Protein AF-A0A916J087-F1 (afdb_monomer_lite)

Radius of gyration: 24.15 Å; chains: 1; bounding box: 68×33×93 Å

Sequence (215 aa):
MRRPATIAMAAMSDTGPASVGRLQPRISALLAQVRETSRHAKRLARASARRGEGDFADCLARLYDHWIVFSQGKQRLIRIASAAEVGALSLRHLQYGERDVGMTDDAALRALYWTTARRWQGARHDVMNADATDRGPAGHARPDLDSMCGACRELHRDARRRGPHVALRTAPPASSAPLRAGGRWFRCTACPTHWVRRHPAHEPFAVWTATAARA

Foldseek 3Di:
DDDDDDDDDDDDDDPDPPVVVVLVVVLVVLVVLLVVVLVVLLVQLVVCVVVVVDHSLVSSLVVLVVQLVPDAALSNLSSQLSCLVQLNHDPVSLVSVVVNLVVDPRPSSVVSSVVSVVVVVVVVVVVVCVVVDDDDDDDQDQADLVQDDPQVVVCVVVQQHADRPPQKDWDDPDPPDPPPQPWTKIAGPVGRKIWTWGDPPPHSTTGIDITGRDD

Secondary structure (DSSP, 8-state):
----------------THHHHHHHHHHHHHHHHHHHHHHHHHHHHHHHHHTTSS-HHHHHHHHHHHHHHT--HHHHHHHHHHHHHTT---HHHHHHHHHHHHT---HHHHHHHHHHHHHHHHHHHHHHHHTTS-------PPP-STTS-HHHHHHHHTTT-SSPPTTEEEEPPPTTS-TTS--EEEEESSSS-EEEEE--TT-SS-EEEEEPPP-

pLDDT: mean 78.64, std 18.78, range [34.59, 98.19]

Organism: NCBI:txid1462994

Structure (mmCIF, N/CA/C/O backbone):
data_AF-A0A916J087-F1
#
_entry.id   AF-A0A916J087-F1
#
loop_
_atom_site.group_PDB
_atom_site.id
_atom_site.type_symbol
_atom_site.label_atom_id
_atom_site.label_alt_id
_atom_site.label_comp_id
_atom_site.label_asym_id
_atom_site.label_entity_id
_atom_site.label_seq_id
_atom_site.pdbx_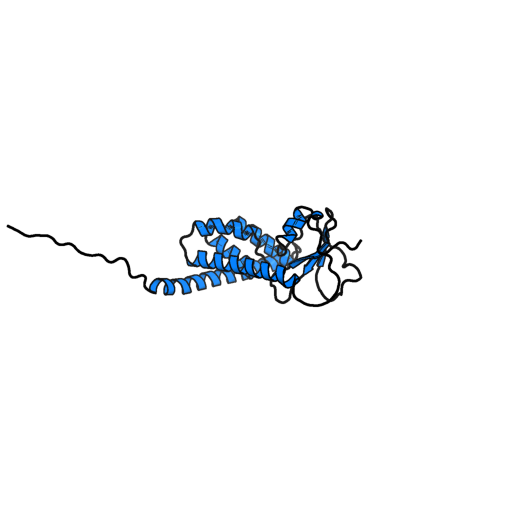PDB_ins_code
_atom_site.Cartn_x
_atom_site.Cartn_y
_atom_site.Cartn_z
_atom_site.occupancy
_atom_site.B_iso_or_equiv
_atom_site.auth_seq_id
_atom_site.auth_comp_id
_atom_site.auth_asym_id
_atom_site.auth_atom_id
_atom_site.pdbx_PDB_model_num
ATOM 1 N N . MET A 1 1 ? -47.212 -19.706 58.528 1.00 39.06 1 MET A N 1
ATOM 2 C CA . MET A 1 1 ? -45.849 -19.129 58.483 1.00 39.06 1 MET A CA 1
ATOM 3 C C . MET A 1 1 ? -45.463 -18.854 57.027 1.00 39.06 1 MET A C 1
ATOM 5 O O . MET A 1 1 ? -45.514 -19.781 56.242 1.00 39.06 1 MET A O 1
ATOM 9 N N . ARG A 1 2 ? -45.172 -17.573 56.714 1.00 37.66 2 ARG A N 1
ATOM 10 C CA . ARG A 1 2 ? -44.278 -16.986 55.670 1.00 37.66 2 ARG A CA 1
ATOM 11 C C . ARG A 1 2 ? -44.235 -17.669 54.278 1.00 37.66 2 ARG A C 1
ATOM 13 O O . ARG A 1 2 ? -43.668 -18.738 54.157 1.00 37.66 2 ARG A O 1
ATOM 20 N N . ARG A 1 3 ? -44.928 -17.139 53.254 1.00 39.41 3 ARG A N 1
ATOM 21 C CA . ARG A 1 3 ? -44.610 -16.039 52.284 1.00 39.41 3 ARG A CA 1
ATOM 22 C C . ARG A 1 3 ? -43.969 -16.544 50.959 1.00 39.41 3 ARG A C 1
ATOM 24 O O . ARG A 1 3 ? -42.994 -17.280 51.040 1.00 39.41 3 ARG A O 1
ATOM 31 N N . PRO A 1 4 ? -44.463 -16.115 49.773 1.00 49.22 4 PRO A N 1
ATOM 32 C CA . PRO A 1 4 ? -43.895 -16.427 48.454 1.00 49.22 4 PRO A CA 1
ATOM 33 C C . PRO A 1 4 ? -42.782 -15.435 48.064 1.00 49.22 4 PRO A C 1
ATOM 35 O O . PRO A 1 4 ? -42.779 -14.298 48.541 1.00 49.22 4 PRO A O 1
ATOM 38 N N . ALA A 1 5 ? -41.868 -15.841 47.178 1.00 46.34 5 ALA A N 1
ATOM 39 C CA . ALA A 1 5 ? -40.839 -14.968 46.612 1.00 46.34 5 ALA A CA 1
ATOM 40 C C . ALA A 1 5 ? -40.991 -14.843 45.088 1.00 46.34 5 ALA A C 1
ATOM 42 O O . ALA A 1 5 ? -40.796 -15.797 44.340 1.00 46.34 5 ALA A O 1
ATOM 43 N N . THR A 1 6 ? -41.324 -13.625 44.669 1.00 46.12 6 THR A N 1
ATOM 44 C CA . THR A 1 6 ? -41.223 -13.070 43.317 1.00 46.12 6 THR A CA 1
ATOM 45 C C . THR A 1 6 ? -39.803 -12.535 43.103 1.00 46.12 6 THR A C 1
ATOM 47 O O . THR A 1 6 ? -39.349 -11.749 43.931 1.00 46.12 6 THR A O 1
ATOM 50 N N . ILE A 1 7 ? -39.129 -12.882 42.000 1.00 44.44 7 ILE A N 1
ATOM 51 C CA . ILE A 1 7 ? -37.938 -12.183 41.457 1.00 44.44 7 ILE A CA 1
ATOM 52 C C . ILE A 1 7 ? -38.047 -12.294 39.922 1.00 44.44 7 ILE A C 1
ATOM 54 O O . ILE A 1 7 ? -37.996 -13.395 39.392 1.00 44.44 7 ILE A O 1
ATOM 58 N N . ALA A 1 8 ? -38.556 -11.280 39.220 1.00 36.00 8 ALA A N 1
ATOM 59 C CA . ALA A 1 8 ? -37.906 -10.055 38.724 1.00 36.00 8 ALA A CA 1
ATOM 60 C C . ALA A 1 8 ? -37.326 -10.202 37.302 1.00 36.00 8 ALA A C 1
ATOM 62 O O . ALA A 1 8 ? -36.524 -11.082 37.006 1.00 36.00 8 ALA A O 1
ATOM 63 N N . MET A 1 9 ? -37.769 -9.282 36.441 1.00 41.75 9 MET A N 1
ATOM 64 C CA . MET A 1 9 ? -37.284 -9.003 35.091 1.00 41.75 9 MET A CA 1
ATOM 65 C C . MET A 1 9 ? -35.826 -8.512 35.082 1.00 41.75 9 MET A C 1
ATOM 67 O O . MET A 1 9 ? -35.430 -7.744 35.954 1.00 41.75 9 MET A O 1
ATOM 71 N N . ALA A 1 10 ? -35.097 -8.818 34.007 1.00 38.59 10 ALA A N 1
ATOM 72 C CA . ALA A 1 10 ? -34.020 -7.983 33.464 1.00 38.59 10 ALA A CA 1
ATOM 73 C C . ALA A 1 10 ? -34.022 -8.170 31.932 1.00 38.59 10 ALA A C 1
ATOM 75 O O . ALA A 1 10 ? -33.700 -9.237 31.425 1.00 38.59 10 ALA A O 1
ATOM 76 N N . ALA A 1 11 ? -34.655 -7.269 31.178 1.00 38.59 11 ALA A N 1
ATOM 77 C CA . ALA A 1 11 ? -33.994 -6.113 30.568 1.00 38.59 11 ALA A CA 1
ATOM 78 C C . ALA A 1 11 ? -32.838 -6.522 29.633 1.00 38.59 11 ALA A C 1
ATOM 80 O O . ALA A 1 11 ? -31.664 -6.368 29.964 1.00 38.59 11 ALA A O 1
ATOM 81 N N . MET A 1 12 ? -33.177 -7.012 28.435 1.00 44.19 12 MET A N 1
ATOM 82 C CA . MET A 1 12 ? -32.231 -7.051 27.319 1.00 44.19 12 MET A CA 1
ATOM 83 C C . MET A 1 12 ? -32.025 -5.628 26.791 1.00 44.19 12 MET A C 1
ATOM 85 O O . MET A 1 12 ? -32.758 -5.132 25.945 1.00 44.19 12 MET A O 1
ATOM 89 N N . SER A 1 13 ? -31.043 -4.983 27.412 1.00 45.16 13 SER A N 1
ATOM 90 C CA . SER A 1 13 ? -30.078 -4.030 26.866 1.00 45.16 13 SER A CA 1
ATOM 91 C C . SER A 1 13 ? -30.509 -3.173 25.672 1.00 45.16 13 SER A C 1
ATOM 93 O O . SER A 1 13 ? -30.244 -3.469 24.507 1.00 45.16 13 SER A O 1
ATOM 95 N N . ASP A 1 14 ? -31.041 -2.018 26.051 1.00 39.44 14 ASP A N 1
ATOM 96 C CA . ASP A 1 14 ? -30.874 -0.711 25.423 1.00 39.44 14 ASP A CA 1
ATOM 97 C C . ASP A 1 14 ? -29.522 -0.566 24.685 1.00 39.44 14 ASP A C 1
ATOM 99 O O . ASP A 1 14 ? -28.451 -0.416 25.284 1.00 39.44 14 ASP A O 1
ATOM 103 N N . THR A 1 15 ? -29.554 -0.654 23.354 1.00 51.41 15 THR A N 1
ATOM 104 C CA . THR A 1 15 ? -28.394 -0.432 22.478 1.00 51.41 15 THR A CA 1
ATOM 105 C C . THR A 1 15 ? -28.291 1.065 22.170 1.00 51.41 15 THR A C 1
ATOM 107 O O . THR A 1 15 ? -28.515 1.519 21.052 1.00 51.41 15 THR A O 1
ATOM 110 N N . GLY A 1 16 ? -28.007 1.855 23.206 1.00 45.34 16 GLY A N 1
ATOM 111 C CA . GLY A 1 16 ? -27.971 3.312 23.123 1.00 45.34 16 GLY A CA 1
ATOM 112 C C . GLY A 1 16 ? -26.750 3.905 22.376 1.00 45.34 16 GLY A C 1
ATOM 113 O O . GLY A 1 16 ? -25.699 3.264 22.250 1.00 45.34 16 GLY A O 1
ATOM 114 N N . PRO A 1 17 ? -26.832 5.184 21.950 1.00 51.12 17 PRO A N 1
ATOM 115 C CA . PRO A 1 17 ? -25.844 5.940 21.147 1.00 51.12 17 PRO A CA 1
ATOM 116 C C . PRO A 1 17 ? -24.469 6.198 21.809 1.00 51.12 17 PRO A C 1
ATOM 118 O O . PRO A 1 17 ? -23.584 6.822 21.215 1.00 51.12 17 PRO A O 1
ATOM 121 N N . ALA A 1 18 ? -24.233 5.687 23.021 1.00 49.69 18 ALA A N 1
ATOM 122 C CA . ALA A 1 18 ? -22.981 5.846 23.770 1.00 49.69 18 ALA A CA 1
ATOM 123 C C . ALA A 1 18 ? -21.779 5.086 23.161 1.00 49.69 18 ALA A C 1
ATOM 125 O O . ALA A 1 18 ? -20.619 5.370 23.484 1.00 49.69 18 ALA A O 1
ATOM 126 N N . SER A 1 19 ? -22.026 4.106 22.286 1.00 56.88 19 SER A N 1
ATOM 127 C CA . SER A 1 19 ? -20.982 3.360 21.565 1.00 56.88 19 SER A CA 1
ATOM 128 C C . SER A 1 19 ? -20.381 4.173 20.410 1.00 56.88 19 SER A C 1
ATOM 130 O O . SER A 1 19 ? -19.162 4.177 20.225 1.00 56.88 19 SER A O 1
ATOM 132 N N . VAL A 1 20 ? -21.210 4.939 19.695 1.00 56.66 20 VAL A N 1
ATOM 133 C CA . VAL A 1 20 ? -20.798 5.783 18.561 1.00 56.66 20 VAL A CA 1
ATOM 134 C C . VAL A 1 20 ? -19.946 6.965 19.039 1.00 56.66 20 VAL A C 1
ATOM 136 O O . VAL A 1 20 ? -18.906 7.257 18.447 1.00 56.66 20 VAL A O 1
ATOM 139 N N . GLY A 1 21 ? -20.304 7.574 20.178 1.00 60.91 21 GLY A N 1
ATOM 140 C CA . GLY A 1 21 ? -19.566 8.706 20.756 1.00 60.91 21 GLY A CA 1
ATOM 141 C C . GLY A 1 21 ? -18.113 8.395 21.154 1.00 60.91 21 GLY A C 1
ATOM 142 O O . GLY A 1 21 ? -17.254 9.270 21.085 1.00 60.91 21 GLY A O 1
ATOM 143 N N . ARG A 1 22 ? -17.796 7.139 21.508 1.00 67.56 22 ARG A N 1
ATOM 144 C CA . ARG A 1 22 ? -16.429 6.708 21.885 1.00 67.56 22 ARG A CA 1
ATOM 145 C C . ARG A 1 22 ? -15.586 6.209 20.710 1.00 67.56 22 ARG A C 1
ATOM 147 O O . ARG A 1 22 ? -14.364 6.103 20.833 1.00 67.56 22 ARG A O 1
ATOM 154 N N . LEU A 1 23 ? -16.215 5.914 19.575 1.00 78.94 23 LEU A N 1
ATOM 155 C CA . LEU A 1 23 ? -15.535 5.428 18.376 1.00 78.94 23 LEU A CA 1
ATOM 156 C C . LEU A 1 23 ? -14.833 6.569 17.626 1.00 78.94 23 LEU A C 1
ATOM 158 O O . LEU A 1 23 ? -13.694 6.409 17.187 1.00 78.94 23 LEU A O 1
ATOM 162 N N . GLN A 1 24 ? -15.476 7.737 17.541 1.00 80.50 24 GLN A N 1
ATOM 163 C CA . GLN A 1 24 ? -14.967 8.891 16.793 1.00 80.50 24 GLN A CA 1
ATOM 164 C C . GLN A 1 24 ? -13.589 9.377 17.292 1.00 80.50 24 GLN A C 1
ATOM 166 O O . GLN A 1 24 ? -12.676 9.498 16.470 1.00 80.50 24 GLN A O 1
ATOM 171 N N . PRO A 1 25 ? -13.354 9.591 18.607 1.00 86.31 25 PRO A N 1
ATOM 172 C CA . PRO A 1 25 ? -12.045 10.040 19.091 1.00 86.31 25 PRO A CA 1
ATOM 173 C C . PRO A 1 25 ? -10.951 8.991 18.865 1.00 86.31 25 PRO A C 1
ATOM 175 O O . PRO A 1 25 ? -9.810 9.331 18.551 1.00 86.31 25 PRO A O 1
ATOM 178 N N . ARG A 1 26 ? -11.307 7.704 18.968 1.00 88.50 26 ARG A N 1
ATOM 179 C CA . ARG A 1 26 ? -10.387 6.588 18.718 1.00 88.50 26 ARG A CA 1
ATOM 180 C C . ARG A 1 26 ? -9.960 6.520 17.258 1.00 88.50 26 ARG A C 1
ATOM 182 O O . ARG A 1 26 ? -8.766 6.407 16.989 1.00 88.50 26 ARG A O 1
ATOM 189 N N . ILE A 1 27 ? -10.902 6.642 16.323 1.00 88.56 27 ILE A N 1
ATOM 190 C CA . ILE A 1 27 ? -10.591 6.706 14.890 1.00 88.56 27 ILE A CA 1
ATOM 191 C C . ILE A 1 27 ? -9.693 7.914 14.600 1.00 88.56 27 ILE A C 1
ATOM 193 O O . ILE A 1 27 ? -8.673 7.755 13.933 1.00 88.56 27 ILE A O 1
ATOM 197 N N . SER A 1 28 ? -9.998 9.093 15.148 1.00 83.00 28 SER A N 1
ATOM 198 C CA . SER A 1 28 ? -9.157 10.288 14.980 1.00 83.00 28 SER A CA 1
ATOM 199 C C . SER A 1 28 ? -7.726 10.080 15.486 1.00 83.00 28 SER A C 1
ATOM 201 O O . SER A 1 28 ? -6.772 10.430 14.790 1.00 83.00 28 SER A O 1
ATOM 203 N N . ALA A 1 29 ? -7.557 9.452 16.654 1.00 93.12 29 ALA A N 1
ATOM 204 C CA . ALA A 1 29 ? -6.240 9.123 17.197 1.00 93.12 29 ALA A CA 1
ATOM 205 C C . ALA A 1 29 ? -5.475 8.128 16.305 1.00 93.12 29 ALA A C 1
ATOM 207 O O . ALA A 1 29 ? -4.279 8.299 16.065 1.00 93.12 29 ALA A O 1
ATOM 208 N N . LEU A 1 30 ? -6.158 7.115 15.764 1.00 94.12 30 LEU A N 1
ATOM 209 C CA . LEU A 1 30 ? -5.558 6.180 14.810 1.00 94.12 30 LEU A CA 1
ATOM 210 C C . LEU A 1 30 ? -5.145 6.880 13.511 1.00 94.12 30 LEU A C 1
ATOM 212 O O . LEU A 1 30 ? -4.040 6.655 13.025 1.00 94.12 30 LEU A O 1
ATOM 216 N N . LEU A 1 31 ? -5.980 7.771 12.973 1.00 88.12 31 LEU A N 1
ATOM 217 C CA . LEU A 1 31 ? -5.646 8.552 11.779 1.00 88.12 31 LEU A CA 1
ATOM 218 C C . LEU A 1 31 ? -4.443 9.476 12.013 1.00 88.12 31 LEU A C 1
ATOM 220 O O . LEU A 1 31 ? -3.625 9.651 11.111 1.00 88.12 31 LEU A O 1
ATOM 224 N N . ALA A 1 32 ? -4.291 10.034 13.217 1.00 90.88 32 ALA A N 1
ATOM 225 C CA . ALA A 1 32 ? -3.096 10.792 13.584 1.00 90.88 32 ALA A CA 1
ATOM 226 C C . ALA A 1 32 ? -1.834 9.909 13.555 1.00 90.88 32 ALA A C 1
ATOM 228 O O . ALA A 1 32 ? -0.835 10.302 12.951 1.00 90.88 32 ALA A O 1
ATOM 229 N N . GLN A 1 33 ? -1.906 8.690 14.106 1.00 96.44 33 GLN A N 1
ATOM 230 C CA . GLN A 1 33 ? -0.801 7.717 14.061 1.00 96.44 33 GLN A CA 1
ATOM 231 C C . GLN A 1 33 ? -0.460 7.298 12.628 1.00 96.44 33 GLN A C 1
ATOM 233 O O . GLN A 1 33 ? 0.717 7.197 12.277 1.00 96.44 33 GLN A O 1
ATOM 238 N N . VAL A 1 34 ? -1.474 7.102 11.783 1.00 96.81 34 VAL A N 1
ATOM 239 C CA . VAL A 1 34 ? -1.300 6.804 10.355 1.00 96.81 34 VAL A CA 1
ATOM 240 C C . VAL A 1 34 ? -0.542 7.938 9.661 1.00 96.81 34 VAL A C 1
ATOM 242 O O . VAL A 1 34 ? 0.515 7.688 9.084 1.00 96.81 34 VAL A O 1
ATOM 245 N N . ARG A 1 35 ? -0.983 9.193 9.823 1.00 91.62 35 ARG A N 1
ATOM 246 C CA . ARG A 1 35 ? -0.320 10.373 9.233 1.00 91.62 35 ARG A CA 1
ATOM 247 C C . ARG A 1 35 ? 1.108 10.560 9.734 1.00 91.62 35 ARG A C 1
ATOM 249 O O . ARG A 1 35 ? 2.002 10.939 8.976 1.00 91.62 35 ARG A O 1
ATOM 256 N N . GLU A 1 36 ? 1.345 10.336 11.021 1.00 95.94 36 GLU A N 1
ATOM 257 C CA . GLU A 1 36 ? 2.684 10.415 11.598 1.00 95.94 36 GLU A CA 1
ATOM 258 C C . GLU A 1 36 ? 3.613 9.344 11.028 1.00 95.94 36 GLU A C 1
ATOM 260 O O . GLU A 1 36 ? 4.707 9.676 10.558 1.00 95.94 36 GLU A O 1
ATOM 265 N N . THR A 1 37 ? 3.135 8.101 10.957 1.00 97.69 37 THR A N 1
ATOM 266 C CA . THR A 1 37 ? 3.849 6.981 10.330 1.00 97.69 37 THR A CA 1
ATOM 267 C C . THR A 1 37 ? 4.161 7.289 8.866 1.00 97.69 37 THR A C 1
ATOM 269 O O . THR A 1 37 ? 5.301 7.131 8.429 1.00 97.69 37 THR A O 1
ATOM 272 N N . SER A 1 38 ? 3.198 7.845 8.128 1.00 95.06 38 SER A N 1
ATOM 273 C CA . SER A 1 38 ? 3.356 8.257 6.730 1.00 95.06 38 SER A CA 1
ATOM 274 C C . SER A 1 38 ? 4.420 9.339 6.563 1.00 95.06 38 SER A C 1
ATOM 276 O O . SER A 1 38 ? 5.276 9.252 5.679 1.00 95.06 38 SER A O 1
ATOM 278 N N . ARG A 1 39 ? 4.423 10.361 7.429 1.00 95.62 39 ARG A N 1
ATOM 279 C CA . ARG A 1 39 ? 5.461 11.407 7.423 1.00 95.62 39 ARG A CA 1
ATOM 280 C C . ARG A 1 39 ? 6.835 10.831 7.749 1.00 95.62 39 ARG A C 1
ATOM 282 O O . ARG A 1 39 ? 7.811 11.205 7.096 1.00 95.62 39 ARG A O 1
ATOM 289 N N . HIS A 1 40 ? 6.919 9.927 8.722 1.00 98.19 40 HIS A N 1
ATOM 290 C CA . HIS A 1 40 ? 8.169 9.270 9.090 1.00 98.19 40 HIS A CA 1
ATOM 291 C C . HIS A 1 40 ? 8.725 8.426 7.937 1.00 98.19 40 HIS A C 1
ATOM 293 O O . HIS A 1 40 ? 9.880 8.616 7.549 1.00 98.19 40 HIS A O 1
ATOM 299 N N . ALA A 1 41 ? 7.885 7.602 7.308 1.00 97.06 41 ALA A N 1
ATOM 300 C CA . ALA A 1 41 ? 8.257 6.797 6.150 1.00 97.06 41 ALA A CA 1
ATOM 301 C C . ALA A 1 41 ? 8.754 7.661 4.984 1.00 97.06 41 ALA A C 1
ATOM 303 O O . ALA A 1 41 ? 9.819 7.402 4.423 1.00 97.06 41 ALA A O 1
ATOM 304 N N . LYS A 1 42 ? 8.043 8.754 4.667 1.00 95.00 42 LYS A N 1
ATOM 305 C CA . LYS A 1 42 ? 8.465 9.709 3.628 1.00 95.00 42 LYS A CA 1
ATOM 306 C C . LYS A 1 42 ? 9.831 10.334 3.939 1.00 95.00 42 LYS A C 1
ATOM 308 O O . LYS A 1 42 ? 10.636 10.495 3.025 1.00 95.00 42 LYS A O 1
ATOM 313 N N . ARG A 1 43 ? 10.127 10.677 5.200 1.00 97.25 43 ARG A N 1
ATOM 314 C CA . ARG A 1 43 ? 11.454 11.201 5.589 1.00 97.25 43 ARG A CA 1
ATOM 315 C C . ARG A 1 43 ? 12.557 10.163 5.378 1.00 97.25 43 ARG A C 1
ATOM 317 O O . ARG A 1 43 ? 13.560 10.484 4.744 1.00 97.25 43 ARG A O 1
ATOM 324 N N . LEU A 1 44 ? 12.351 8.930 5.844 1.00 97.50 44 LEU A N 1
ATOM 325 C CA . LEU A 1 44 ? 13.325 7.842 5.687 1.00 97.50 44 LEU A CA 1
ATOM 326 C C . LEU A 1 44 ? 13.563 7.486 4.215 1.00 97.50 44 LEU A C 1
ATOM 328 O O . LEU A 1 44 ? 14.709 7.345 3.787 1.00 97.50 44 LEU A O 1
ATOM 332 N N . ALA A 1 45 ? 12.497 7.411 3.418 1.00 94.00 45 ALA A N 1
ATOM 333 C CA . ALA A 1 45 ? 12.600 7.131 1.992 1.00 94.00 45 ALA A CA 1
ATOM 334 C C . ALA A 1 45 ? 13.335 8.248 1.235 1.00 94.00 45 ALA A C 1
ATOM 336 O O . ALA A 1 45 ? 14.170 7.955 0.385 1.00 94.00 45 ALA A O 1
ATOM 337 N N . ARG A 1 46 ? 13.106 9.527 1.581 1.00 93.38 46 ARG A N 1
ATOM 338 C CA . ARG A 1 46 ? 13.870 10.656 1.011 1.00 93.38 46 ARG A CA 1
ATOM 339 C C . ARG A 1 46 ? 15.351 10.576 1.355 1.00 93.38 46 ARG A C 1
ATOM 341 O O . ARG A 1 46 ? 16.179 10.800 0.480 1.00 93.38 46 ARG A O 1
ATOM 348 N N . ALA A 1 47 ? 15.683 10.270 2.608 1.00 95.00 47 ALA A N 1
ATOM 349 C CA . ALA A 1 47 ? 17.073 10.125 3.030 1.00 95.00 47 ALA A CA 1
ATOM 350 C C . ALA A 1 47 ? 17.772 8.987 2.269 1.00 95.00 47 ALA A C 1
ATOM 352 O O . ALA A 1 47 ? 18.880 9.168 1.779 1.00 95.00 47 ALA A O 1
ATOM 353 N N . SER A 1 48 ? 17.089 7.854 2.105 1.00 92.69 48 SER A N 1
ATOM 354 C CA . SER A 1 48 ? 17.606 6.683 1.385 1.00 92.69 48 SER A CA 1
ATOM 355 C C . SER A 1 48 ? 17.787 6.956 -0.111 1.00 92.69 48 SER A C 1
ATOM 357 O O . SER A 1 48 ? 18.830 6.644 -0.678 1.00 92.69 48 SER A O 1
ATOM 359 N N . ALA A 1 49 ? 16.825 7.637 -0.740 1.00 88.38 49 ALA A N 1
ATOM 360 C CA . ALA A 1 49 ? 16.928 8.020 -2.145 1.00 88.38 49 ALA A CA 1
ATOM 361 C C . ALA A 1 49 ? 18.080 9.004 -2.404 1.00 88.38 49 ALA A C 1
ATOM 363 O O . ALA A 1 49 ? 18.785 8.882 -3.400 1.00 88.38 49 ALA A O 1
ATOM 364 N N . ARG A 1 50 ? 18.335 9.942 -1.478 1.00 91.50 50 ARG A N 1
ATOM 365 C CA . ARG A 1 50 ? 19.494 10.853 -1.557 1.00 91.50 50 ARG A CA 1
ATOM 366 C C . ARG A 1 50 ? 20.838 10.129 -1.469 1.00 91.50 50 ARG A C 1
ATOM 368 O O . ARG A 1 50 ? 21.815 10.637 -2.002 1.00 91.50 50 ARG A O 1
ATOM 375 N N . ARG A 1 51 ? 20.886 8.959 -0.826 1.00 93.19 51 ARG A N 1
ATOM 376 C CA . ARG A 1 51 ? 22.075 8.092 -0.781 1.00 93.19 51 ARG A CA 1
ATOM 377 C C . ARG A 1 51 ? 22.216 7.188 -2.011 1.00 93.19 51 ARG A C 1
ATOM 379 O O . ARG A 1 51 ? 23.146 6.395 -2.065 1.00 93.19 51 ARG A O 1
ATOM 386 N N . GLY A 1 52 ? 21.309 7.283 -2.986 1.00 88.44 52 GLY A N 1
ATOM 387 C CA . GLY A 1 52 ? 21.368 6.489 -4.215 1.00 88.44 52 GLY A CA 1
ATOM 388 C C . GLY A 1 52 ? 20.869 5.049 -4.072 1.00 88.44 52 GLY A C 1
ATOM 389 O O . GLY A 1 52 ? 21.072 4.244 -4.972 1.00 88.44 52 GLY A O 1
ATOM 390 N N . GLU A 1 53 ? 20.174 4.704 -2.983 1.00 83.44 53 GLU A N 1
ATOM 391 C CA . GLU A 1 53 ? 19.668 3.337 -2.754 1.00 83.44 53 GLU A CA 1
ATOM 392 C C . GLU A 1 53 ? 18.487 2.956 -3.677 1.00 83.44 53 GLU A C 1
ATOM 394 O O . GLU A 1 53 ? 17.995 1.823 -3.656 1.00 83.44 53 GLU A O 1
ATOM 399 N N . GLY A 1 54 ? 17.972 3.905 -4.454 1.00 84.62 54 GLY A N 1
ATOM 400 C CA . GLY A 1 54 ? 16.816 3.764 -5.335 1.00 84.62 54 GLY A CA 1
ATOM 401 C C . GLY A 1 54 ? 16.101 5.100 -5.505 1.00 84.62 54 GLY A C 1
ATOM 402 O O . GLY A 1 54 ? 16.476 6.098 -4.886 1.00 84.62 54 GLY A O 1
ATOM 403 N N . ASP A 1 55 ? 15.054 5.138 -6.330 1.00 89.75 55 ASP A N 1
ATOM 404 C CA . ASP A 1 55 ? 14.209 6.329 -6.377 1.00 89.75 55 ASP A CA 1
ATOM 405 C C . ASP A 1 55 ? 13.377 6.473 -5.078 1.00 89.75 55 ASP A C 1
ATOM 407 O O . ASP A 1 55 ? 13.215 5.530 -4.296 1.00 89.75 55 ASP A O 1
ATOM 411 N N . PHE A 1 56 ? 12.883 7.690 -4.799 1.00 84.69 56 PHE A N 1
ATOM 412 C CA . PHE A 1 56 ? 12.093 7.985 -3.588 1.00 84.69 56 PHE A CA 1
ATOM 413 C C . PHE A 1 56 ? 10.905 7.048 -3.440 1.00 84.69 56 PHE A C 1
ATOM 415 O O . PHE A 1 56 ? 10.530 6.672 -2.325 1.00 84.69 56 PHE A O 1
ATOM 422 N N . ALA A 1 57 ? 10.332 6.697 -4.589 1.00 83.00 57 ALA A N 1
ATOM 423 C CA . ALA A 1 57 ? 9.459 5.577 -4.671 1.00 83.00 57 ALA A CA 1
ATOM 424 C C . ALA A 1 57 ? 10.245 4.361 -4.122 1.00 83.00 57 ALA A C 1
ATOM 426 O O . ALA A 1 57 ? 10.068 4.071 -2.947 1.00 83.00 57 ALA A O 1
ATOM 427 N N . ASP A 1 58 ? 11.020 3.594 -4.873 1.00 82.62 58 ASP A N 1
ATOM 428 C CA . ASP A 1 58 ? 11.623 2.297 -4.496 1.00 82.62 58 ASP A CA 1
ATOM 429 C C . ASP A 1 58 ? 11.950 2.133 -3.007 1.00 82.62 58 ASP A C 1
ATOM 431 O O . ASP A 1 58 ? 11.404 1.223 -2.370 1.00 82.62 58 ASP A O 1
ATOM 435 N N . CYS A 1 59 ? 12.629 3.111 -2.409 1.00 89.25 59 CYS A N 1
ATOM 436 C CA . CYS A 1 59 ? 12.849 3.207 -0.964 1.00 89.25 59 CYS A CA 1
ATOM 437 C C . CYS A 1 59 ? 11.580 3.063 -0.089 1.00 89.25 59 CYS A C 1
ATOM 439 O O . CYS A 1 59 ? 11.561 2.250 0.831 1.00 89.25 59 CYS A O 1
ATOM 441 N N . LEU A 1 60 ? 10.511 3.815 -0.358 1.00 91.56 60 LEU A N 1
ATOM 442 C CA . LEU A 1 60 ? 9.255 3.793 0.398 1.00 91.56 60 LEU A CA 1
ATOM 443 C C . LEU A 1 60 ? 8.535 2.431 0.330 1.00 91.56 60 LEU A C 1
ATOM 445 O O . LEU A 1 60 ? 8.035 1.984 1.352 1.00 91.56 60 LEU A O 1
ATOM 449 N N . ALA A 1 61 ? 8.508 1.733 -0.816 1.00 89.56 61 ALA A N 1
ATOM 450 C CA . ALA A 1 61 ? 7.828 0.427 -0.880 1.00 89.56 61 ALA A CA 1
ATOM 451 C C . ALA A 1 61 ? 8.619 -0.633 -0.124 1.00 89.56 61 ALA A C 1
ATOM 453 O O . ALA A 1 61 ? 8.036 -1.324 0.699 1.00 89.56 61 ALA A O 1
ATOM 454 N N . ARG A 1 62 ? 9.947 -0.686 -0.312 1.00 93.00 62 ARG A N 1
ATOM 455 C CA . ARG A 1 62 ? 10.807 -1.600 0.456 1.00 93.00 62 ARG A CA 1
ATOM 456 C C . ARG A 1 62 ? 10.687 -1.359 1.959 1.00 93.00 62 ARG A C 1
ATOM 458 O O . ARG A 1 62 ? 10.653 -2.312 2.732 1.00 93.00 62 ARG A O 1
ATOM 465 N N . LEU A 1 63 ? 10.582 -0.092 2.368 1.00 96.69 63 LEU A N 1
ATOM 466 C CA . LEU A 1 63 ? 10.364 0.272 3.764 1.00 96.69 63 LEU A CA 1
ATOM 467 C C . LEU A 1 63 ? 9.041 -0.295 4.298 1.00 96.69 63 LEU A C 1
ATOM 469 O O . LEU A 1 63 ? 9.045 -0.909 5.360 1.00 96.69 63 LEU A O 1
ATOM 473 N N . TYR A 1 64 ? 7.930 -0.137 3.568 1.00 97.31 64 TYR A N 1
ATOM 474 C CA . TYR A 1 64 ? 6.641 -0.699 3.988 1.00 97.31 64 TYR A CA 1
ATOM 475 C C . TYR A 1 64 ? 6.586 -2.220 3.890 1.00 97.31 64 TYR A C 1
ATOM 477 O O . TYR A 1 64 ? 6.015 -2.833 4.784 1.00 97.31 64 TYR A O 1
ATOM 485 N N . ASP A 1 65 ? 7.201 -2.839 2.882 1.00 95.75 65 ASP A N 1
ATOM 486 C CA . ASP A 1 65 ? 7.330 -4.296 2.793 1.00 95.75 65 ASP A CA 1
ATOM 487 C C . ASP A 1 65 ? 8.003 -4.838 4.053 1.00 95.75 65 ASP A C 1
ATOM 489 O O . ASP A 1 65 ? 7.456 -5.708 4.730 1.00 95.75 65 ASP A O 1
ATOM 493 N N . HIS A 1 66 ? 9.144 -4.253 4.423 1.00 96.69 66 HIS A N 1
ATOM 494 C CA . HIS A 1 66 ? 9.857 -4.611 5.640 1.00 96.69 66 HIS A CA 1
ATOM 495 C C . HIS A 1 66 ? 9.000 -4.344 6.888 1.00 96.69 66 HIS A C 1
ATOM 497 O O . HIS A 1 66 ? 8.737 -5.248 7.678 1.00 96.69 66 HIS A O 1
ATOM 503 N N . TRP A 1 67 ? 8.485 -3.126 7.061 1.00 97.69 67 TRP A N 1
ATOM 504 C CA . TRP A 1 67 ? 7.679 -2.782 8.232 1.00 97.69 67 TRP A CA 1
ATOM 505 C C . TRP A 1 67 ? 6.441 -3.668 8.382 1.00 97.69 67 TRP A C 1
ATOM 507 O O . TRP A 1 67 ? 6.130 -4.088 9.494 1.00 97.69 67 TRP A O 1
ATOM 517 N N . ILE A 1 68 ? 5.719 -3.969 7.310 1.00 96.88 68 ILE A N 1
ATOM 518 C CA . ILE A 1 68 ? 4.486 -4.760 7.383 1.00 96.88 68 ILE A CA 1
ATOM 519 C C . ILE A 1 68 ? 4.807 -6.222 7.706 1.00 96.88 68 ILE A C 1
ATOM 521 O O . ILE A 1 68 ? 4.162 -6.786 8.590 1.00 96.88 68 ILE A O 1
ATOM 525 N N . VAL A 1 69 ? 5.845 -6.800 7.091 1.00 96.25 69 VAL A N 1
ATOM 526 C CA . VAL A 1 69 ? 6.292 -8.173 7.389 1.00 96.25 69 VAL A CA 1
ATOM 527 C C . VAL A 1 69 ? 6.722 -8.322 8.854 1.00 96.25 69 VAL A C 1
ATOM 529 O O . VAL A 1 69 ? 6.344 -9.296 9.499 1.00 96.25 69 VAL A O 1
ATOM 532 N N . PHE A 1 70 ? 7.439 -7.337 9.406 1.00 96.88 70 PHE A N 1
ATOM 533 C CA . PHE A 1 70 ? 7.961 -7.366 10.782 1.00 96.88 70 PHE A CA 1
ATOM 534 C C . PHE A 1 70 ? 7.065 -6.657 11.821 1.00 96.88 70 PHE A C 1
ATOM 536 O O . PHE A 1 70 ? 7.516 -6.330 12.916 1.00 96.88 70 PHE A O 1
ATOM 543 N N . SER A 1 71 ? 5.798 -6.373 11.507 1.00 96.31 71 SER A N 1
ATOM 544 C CA . SER A 1 71 ? 4.801 -5.924 12.503 1.00 96.31 71 SER A CA 1
ATOM 545 C C . SER A 1 71 ? 3.731 -6.972 12.718 1.00 96.31 71 SER A C 1
ATOM 547 O O . SER A 1 71 ? 3.555 -7.850 11.884 1.00 96.31 71 SER A O 1
ATOM 549 N N . GLN A 1 72 ? 2.974 -6.835 13.803 1.00 96.62 72 GLN A N 1
ATOM 550 C CA . GLN A 1 72 ? 1.790 -7.638 14.093 1.00 96.62 72 GLN A CA 1
ATOM 551 C C . GLN A 1 72 ? 0.714 -6.792 14.782 1.00 96.62 72 GLN A C 1
ATOM 553 O O . GLN A 1 72 ? 1.005 -5.717 15.331 1.00 96.62 72 GLN A O 1
ATOM 558 N N . GLY A 1 73 ? -0.528 -7.274 14.739 1.00 96.12 73 GLY A N 1
ATOM 559 C CA . GLY A 1 73 ? -1.684 -6.655 15.382 1.00 96.12 73 GLY A CA 1
ATOM 560 C C . GLY A 1 73 ? -1.882 -5.194 14.969 1.00 96.12 73 GLY A C 1
ATOM 561 O O . GLY A 1 73 ? -1.755 -4.821 13.801 1.00 96.12 73 GLY A O 1
ATOM 562 N N . LYS A 1 74 ? -2.141 -4.327 15.957 1.00 97.06 74 LYS A N 1
ATOM 563 C CA . LYS A 1 74 ? -2.389 -2.888 15.753 1.00 97.06 74 LYS A CA 1
ATOM 564 C C . LYS A 1 74 ? -1.331 -2.203 14.880 1.00 97.06 74 LYS A C 1
ATOM 566 O O . LYS A 1 74 ? -1.680 -1.411 14.008 1.00 97.06 74 LYS A O 1
ATOM 571 N N . GLN A 1 75 ? -0.049 -2.489 15.108 1.00 97.81 75 GLN A N 1
ATOM 572 C CA . GLN A 1 75 ? 1.036 -1.819 14.384 1.00 97.81 75 GLN A CA 1
ATOM 573 C C . GLN A 1 75 ? 1.039 -2.179 12.900 1.00 97.81 75 GLN A C 1
ATOM 575 O O . GLN A 1 75 ? 1.286 -1.310 12.062 1.00 97.81 75 GLN A O 1
ATOM 580 N N . ARG A 1 76 ? 0.709 -3.430 12.558 1.00 97.81 76 ARG A N 1
ATOM 581 C CA . ARG A 1 76 ? 0.594 -3.842 11.159 1.00 97.81 76 ARG A CA 1
ATOM 582 C C . ARG A 1 76 ? -0.556 -3.120 10.469 1.00 97.81 76 ARG A C 1
ATOM 584 O O . ARG A 1 76 ? -0.362 -2.579 9.385 1.00 97.81 76 ARG A O 1
ATOM 591 N N . LEU A 1 77 ? -1.717 -3.032 11.120 1.00 97.94 77 LEU A N 1
ATOM 592 C CA . LEU A 1 77 ? -2.886 -2.334 10.572 1.00 97.94 77 LEU A CA 1
ATOM 593 C C . LEU A 1 77 ? -2.611 -0.839 10.334 1.00 97.94 77 LEU A C 1
ATOM 595 O O . LEU A 1 77 ? -2.985 -0.304 9.290 1.00 97.94 77 LEU A O 1
ATOM 599 N N . ILE A 1 78 ? -1.886 -0.177 11.243 1.00 98.06 78 ILE A N 1
ATOM 600 C CA . ILE A 1 78 ? -1.447 1.218 11.058 1.00 98.06 78 ILE A CA 1
ATOM 601 C C . ILE A 1 78 ? -0.469 1.337 9.883 1.00 98.06 78 ILE A C 1
ATOM 603 O O . ILE A 1 78 ? -0.616 2.238 9.057 1.00 98.06 78 ILE A O 1
ATOM 607 N N . ARG A 1 79 ? 0.509 0.428 9.769 1.00 98.19 79 ARG A N 1
ATOM 608 C CA . ARG A 1 79 ? 1.482 0.415 8.661 1.00 98.19 79 ARG A CA 1
ATOM 609 C C . ARG A 1 79 ? 0.803 0.180 7.310 1.00 98.19 79 ARG A C 1
ATOM 611 O O . ARG A 1 79 ? 1.166 0.847 6.349 1.00 98.19 79 ARG A O 1
ATOM 618 N N . ILE A 1 80 ? -0.210 -0.685 7.249 1.00 97.69 80 ILE A N 1
ATOM 619 C CA . ILE A 1 80 ? -1.045 -0.914 6.056 1.00 97.69 80 ILE A CA 1
ATOM 620 C C . ILE A 1 80 ? -1.807 0.361 5.670 1.00 97.69 80 ILE A C 1
ATOM 622 O O . ILE A 1 80 ? -1.718 0.807 4.527 1.00 97.69 80 ILE A O 1
ATOM 626 N N . ALA A 1 81 ? -2.513 0.987 6.616 1.00 96.19 81 ALA A N 1
ATOM 627 C CA . ALA A 1 81 ? -3.238 2.235 6.363 1.00 96.19 81 ALA A CA 1
ATOM 628 C C . ALA A 1 81 ? -2.300 3.371 5.920 1.00 96.19 81 ALA A C 1
ATOM 630 O O . ALA A 1 81 ? -2.603 4.114 4.988 1.00 96.19 81 ALA A O 1
ATOM 631 N N . SER A 1 82 ? -1.121 3.455 6.534 1.00 96.69 82 SER A N 1
ATOM 632 C CA . SER A 1 82 ? -0.077 4.409 6.163 1.00 96.69 82 SER A CA 1
ATOM 633 C C . SER A 1 82 ? 0.497 4.131 4.769 1.00 96.69 82 SER A C 1
ATOM 635 O O . SER A 1 82 ? 0.652 5.064 3.985 1.00 96.69 82 SER A O 1
ATOM 637 N N . ALA A 1 83 ? 0.734 2.866 4.402 1.00 95.44 83 ALA A N 1
ATOM 638 C CA . ALA A 1 83 ? 1.160 2.492 3.051 1.00 95.44 83 ALA A CA 1
ATOM 639 C C . ALA A 1 83 ? 0.128 2.919 1.995 1.00 95.44 83 ALA A C 1
ATOM 641 O O . ALA A 1 83 ? 0.501 3.386 0.916 1.00 95.44 83 ALA A O 1
ATOM 642 N N . ALA A 1 84 ? -1.166 2.803 2.307 1.00 92.25 84 ALA A N 1
ATOM 643 C CA . ALA A 1 84 ? -2.237 3.241 1.416 1.00 92.25 84 ALA A CA 1
ATOM 644 C C . ALA A 1 84 ? -2.250 4.764 1.239 1.00 92.25 84 ALA A C 1
ATOM 646 O O . ALA A 1 84 ? -2.333 5.240 0.110 1.00 92.25 84 ALA A O 1
ATOM 647 N N . GLU A 1 85 ? -2.098 5.521 2.333 1.00 88.50 85 GLU A N 1
ATOM 648 C CA . GLU A 1 85 ? -2.047 6.993 2.315 1.00 88.50 85 GLU A CA 1
ATOM 649 C C . GLU A 1 85 ? -0.941 7.530 1.394 1.00 88.50 85 GLU A C 1
ATOM 651 O O . GLU A 1 85 ? -1.079 8.594 0.791 1.00 88.50 85 GLU A O 1
ATOM 656 N N . VAL A 1 86 ? 0.178 6.812 1.291 1.00 88.06 86 VAL A N 1
ATOM 657 C CA . VAL A 1 86 ? 1.365 7.283 0.565 1.00 88.06 86 VAL A CA 1
ATOM 658 C C . VAL A 1 86 ? 1.577 6.632 -0.796 1.00 88.06 86 VAL A C 1
ATOM 660 O O . VAL A 1 86 ? 2.633 6.839 -1.396 1.00 88.06 86 VAL A O 1
ATOM 663 N N . GLY A 1 87 ? 0.621 5.851 -1.291 1.00 84.94 87 GLY A N 1
ATOM 664 C CA . GLY A 1 87 ? 0.755 5.275 -2.624 1.00 84.94 87 GLY A CA 1
ATOM 665 C C . GLY A 1 87 ? 1.616 3.999 -2.689 1.00 84.94 87 GLY A C 1
ATOM 666 O O . GLY A 1 87 ? 2.137 3.668 -3.753 1.00 84.94 87 GLY A O 1
ATOM 667 N N . ALA A 1 88 ? 1.855 3.316 -1.562 1.00 90.19 88 ALA A N 1
ATOM 668 C CA . ALA A 1 88 ? 2.789 2.183 -1.456 1.00 90.19 88 ALA A CA 1
ATOM 669 C C . ALA A 1 88 ? 2.127 0.840 -1.089 1.00 90.19 88 ALA A C 1
ATOM 671 O O . ALA A 1 88 ? 2.827 -0.161 -0.945 1.00 90.19 88 ALA A O 1
ATOM 672 N N . LEU A 1 89 ? 0.801 0.809 -0.929 1.00 91.56 89 LEU A N 1
ATOM 673 C CA . LEU A 1 89 ? 0.059 -0.397 -0.561 1.00 91.56 89 LEU A CA 1
ATOM 674 C C . LEU A 1 89 ? -0.040 -1.406 -1.719 1.00 91.56 89 LEU A C 1
ATOM 676 O O . LEU A 1 89 ? -0.423 -1.046 -2.833 1.00 91.56 89 LEU A O 1
ATOM 680 N N . SER A 1 90 ? 0.225 -2.678 -1.417 1.00 88.88 90 SER A N 1
ATOM 681 C CA . SER A 1 90 ? 0.072 -3.829 -2.319 1.00 88.88 90 SER A CA 1
ATOM 682 C C . SER A 1 90 ? -1.005 -4.808 -1.833 1.00 88.88 90 SER A C 1
ATOM 684 O O . SER A 1 90 ? -1.383 -4.799 -0.658 1.00 88.88 90 SER A O 1
ATOM 686 N N . LEU A 1 91 ? -1.447 -5.723 -2.706 1.00 89.38 91 LEU A N 1
ATOM 687 C CA . LEU A 1 91 ? -2.389 -6.785 -2.322 1.00 89.38 91 LEU A CA 1
ATOM 688 C C . LEU A 1 91 ? -1.842 -7.672 -1.189 1.00 89.38 91 LEU A C 1
ATOM 690 O O . LEU A 1 91 ? -2.568 -8.025 -0.262 1.00 89.38 91 LEU A O 1
ATOM 694 N N . ARG A 1 92 ? -0.542 -7.988 -1.226 1.00 91.19 92 ARG A N 1
ATOM 695 C CA . ARG A 1 92 ? 0.124 -8.816 -0.209 1.00 91.19 92 ARG A CA 1
ATOM 696 C C . ARG A 1 92 ? 0.067 -8.176 1.180 1.00 91.19 92 ARG A C 1
ATOM 698 O O . ARG A 1 92 ? -0.071 -8.872 2.181 1.00 91.19 92 ARG A O 1
ATOM 705 N N . HIS A 1 93 ? 0.139 -6.847 1.256 1.00 93.81 93 HIS A N 1
ATOM 706 C CA . HIS A 1 93 ? -0.014 -6.127 2.523 1.00 93.81 93 HIS A CA 1
ATOM 707 C C . HIS A 1 93 ? -1.407 -6.310 3.120 1.00 93.81 93 HIS A C 1
ATOM 709 O O . HIS A 1 93 ? -1.519 -6.506 4.328 1.00 93.81 93 HIS A O 1
ATOM 715 N N . LEU A 1 94 ? -2.454 -6.287 2.288 1.00 94.25 94 LEU A N 1
ATOM 716 C CA . LEU A 1 94 ? -3.823 -6.516 2.749 1.00 94.25 94 LEU A CA 1
ATOM 717 C C . LEU A 1 94 ? -3.991 -7.930 3.307 1.00 94.25 94 LEU A C 1
ATOM 719 O O . LEU A 1 94 ? -4.519 -8.056 4.409 1.00 94.25 94 LEU A O 1
ATOM 723 N N . GLN A 1 95 ? -3.446 -8.945 2.627 1.00 93.12 95 GLN A N 1
ATOM 724 C CA . GLN A 1 95 ? -3.457 -10.343 3.088 1.00 93.12 95 GLN A CA 1
ATOM 725 C C . GLN A 1 95 ? -2.805 -10.503 4.470 1.00 93.12 95 GLN A C 1
ATOM 727 O O . GLN A 1 95 ? -3.319 -11.214 5.331 1.00 93.12 95 GLN A O 1
ATOM 732 N N . TYR A 1 96 ? -1.698 -9.797 4.733 1.00 93.25 96 TYR A N 1
ATOM 733 C CA . TYR A 1 96 ? -1.092 -9.799 6.068 1.00 93.25 96 TYR A CA 1
ATOM 734 C C . TYR A 1 96 ? -1.978 -9.147 7.136 1.00 93.25 96 TYR A C 1
ATOM 736 O O . TYR A 1 96 ? -1.899 -9.531 8.305 1.00 93.25 96 TYR A O 1
ATOM 744 N N . GLY A 1 97 ? -2.792 -8.161 6.759 1.00 94.44 97 GLY A N 1
ATOM 745 C CA . GLY A 1 97 ? -3.705 -7.470 7.666 1.00 94.44 97 GLY A CA 1
ATOM 746 C C . GLY A 1 97 ? -4.980 -8.247 7.991 1.00 94.44 97 GLY A C 1
ATOM 747 O O . GLY A 1 97 ? -5.497 -8.074 9.089 1.00 94.44 97 GLY A O 1
ATOM 748 N N . GLU A 1 98 ? -5.458 -9.125 7.101 1.00 94.56 98 GLU A N 1
ATOM 749 C CA . GLU A 1 98 ? -6.693 -9.904 7.320 1.00 94.56 98 GLU A CA 1
ATOM 750 C C . GLU A 1 98 ? -6.620 -10.732 8.606 1.00 94.56 98 GLU A C 1
ATOM 752 O O . GLU A 1 98 ? -7.543 -10.708 9.421 1.00 94.56 98 GLU A O 1
ATOM 757 N N . ARG A 1 99 ? -5.477 -11.390 8.840 1.00 91.44 99 ARG A N 1
ATOM 758 C CA . ARG A 1 99 ? -5.237 -12.158 10.068 1.00 91.44 99 ARG A CA 1
ATOM 759 C C . ARG A 1 99 ? -5.312 -11.273 11.315 1.00 91.44 99 ARG A C 1
ATOM 761 O O . ARG A 1 99 ? -5.974 -11.635 12.278 1.00 91.44 99 ARG A O 1
ATOM 768 N N . ASP A 1 100 ? -4.663 -10.112 11.292 1.00 94.00 100 ASP A N 1
ATOM 769 C CA . ASP A 1 100 ? -4.608 -9.209 12.449 1.00 94.00 100 ASP A CA 1
ATOM 770 C C . ASP A 1 100 ? -5.955 -8.529 12.728 1.00 94.00 100 ASP A C 1
ATOM 772 O O . ASP A 1 100 ? -6.286 -8.270 13.885 1.00 94.00 100 ASP A O 1
ATOM 776 N N . VAL A 1 101 ? -6.754 -8.275 11.687 1.00 95.62 101 VAL A N 1
ATOM 777 C CA . VAL A 1 101 ? -8.128 -7.781 11.837 1.00 95.62 101 VAL A CA 1
ATOM 778 C C . VAL A 1 101 ? -9.056 -8.840 12.428 1.00 95.62 101 VAL A C 1
ATOM 780 O O . VAL A 1 101 ? -9.940 -8.487 13.206 1.00 95.62 101 VAL A O 1
ATOM 783 N N . GLY A 1 102 ? -8.859 -10.116 12.086 1.00 92.19 102 GLY A N 1
ATOM 784 C CA . GLY A 1 102 ? -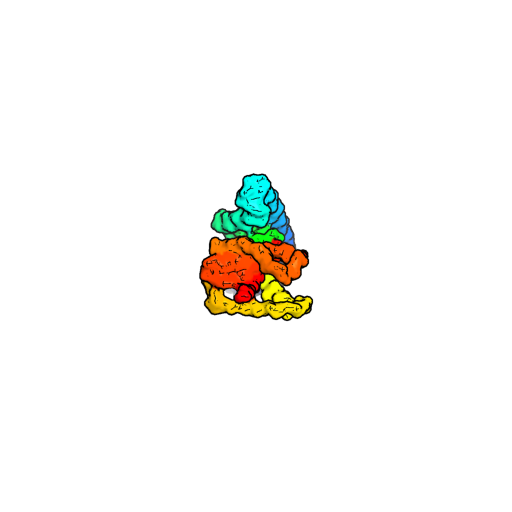9.640 -11.223 12.641 1.00 92.19 102 GLY A CA 1
ATOM 785 C C . GLY A 1 102 ? -9.373 -11.474 14.128 1.00 92.19 102 GLY A C 1
ATOM 786 O O . GLY A 1 102 ? -10.254 -11.960 14.825 1.00 92.19 102 GLY A O 1
ATOM 787 N N . MET A 1 103 ? -8.185 -11.109 14.621 1.00 93.75 103 MET A N 1
ATOM 788 C CA . MET A 1 103 ? -7.782 -11.298 16.022 1.00 93.75 103 MET A CA 1
ATOM 789 C C . MET A 1 103 ? -8.055 -10.086 16.928 1.00 93.75 103 MET A C 1
ATOM 791 O O . MET A 1 103 ? -7.748 -10.144 18.116 1.00 93.75 103 MET A O 1
ATOM 795 N N . THR A 1 104 ? -8.555 -8.964 16.397 1.00 94.06 104 THR A N 1
ATOM 796 C CA . THR A 1 104 ? -8.772 -7.745 17.190 1.00 94.06 104 THR A CA 1
ATOM 797 C C . THR A 1 104 ? -10.251 -7.443 17.402 1.00 94.06 104 THR A C 1
ATOM 799 O O . THR A 1 104 ? -11.027 -7.330 16.453 1.00 94.06 104 THR A O 1
ATOM 802 N N . ASP A 1 105 ? -10.624 -7.201 18.658 1.00 92.81 105 ASP A N 1
ATOM 803 C CA . ASP A 1 105 ? -11.974 -6.754 19.017 1.00 92.81 105 ASP A CA 1
ATOM 804 C C . ASP A 1 105 ? -12.167 -5.236 18.848 1.00 92.81 105 ASP A C 1
ATOM 806 O O . ASP A 1 105 ? -13.291 -4.726 18.910 1.00 92.81 105 ASP A O 1
ATOM 810 N N . ASP A 1 106 ? -11.089 -4.486 18.584 1.00 93.69 106 ASP A N 1
ATOM 811 C CA . ASP A 1 106 ? -11.147 -3.033 18.430 1.00 93.69 106 ASP A CA 1
ATOM 812 C C . ASP A 1 106 ? -11.872 -2.647 17.128 1.00 93.69 106 ASP A C 1
ATOM 814 O O . ASP A 1 106 ? -11.343 -2.730 16.013 1.00 93.69 106 ASP A O 1
ATOM 818 N N . ALA A 1 107 ? -13.113 -2.183 17.280 1.00 93.06 107 ALA A N 1
ATOM 819 C CA . ALA A 1 107 ? -13.951 -1.718 16.181 1.00 93.06 107 ALA A CA 1
ATOM 820 C C . ALA A 1 107 ? -13.306 -0.581 15.368 1.00 93.06 107 ALA A C 1
ATOM 822 O O . ALA A 1 107 ? -13.503 -0.523 14.153 1.00 93.06 107 ALA A O 1
ATOM 823 N N . ALA A 1 108 ? -12.504 0.292 15.991 1.00 93.69 108 ALA A N 1
ATOM 824 C CA . ALA A 1 108 ? -11.845 1.394 15.291 1.00 93.69 108 ALA A CA 1
ATOM 825 C C . ALA A 1 108 ? -10.727 0.885 14.367 1.00 93.69 108 ALA A C 1
ATOM 827 O O . ALA A 1 108 ? -10.587 1.374 13.245 1.00 93.69 108 ALA A O 1
ATOM 828 N N . LEU A 1 109 ? -9.971 -0.131 14.800 1.00 94.81 109 LEU A N 1
ATOM 829 C CA . LEU A 1 109 ? -8.944 -0.771 13.971 1.00 94.81 109 LEU A CA 1
ATOM 830 C C . LEU A 1 109 ? -9.553 -1.559 12.811 1.00 94.81 109 LEU A C 1
ATOM 832 O O . LEU A 1 109 ? -9.077 -1.438 11.680 1.00 94.81 109 LEU A O 1
ATOM 836 N N . ARG A 1 110 ? -10.641 -2.301 13.059 1.00 95.69 110 ARG A N 1
ATOM 837 C CA . ARG A 1 110 ? -11.382 -2.991 11.990 1.00 95.69 110 ARG A CA 1
ATOM 838 C C . ARG A 1 110 ? -11.934 -1.999 10.969 1.00 95.69 110 ARG A C 1
ATOM 840 O O . ARG A 1 110 ? -11.752 -2.193 9.769 1.00 95.69 110 ARG A O 1
ATOM 847 N N . ALA A 1 111 ? -12.541 -0.903 11.428 1.00 92.69 111 ALA A N 1
ATOM 848 C CA . ALA A 1 111 ? -13.037 0.153 10.549 1.00 92.69 111 ALA A CA 1
ATOM 849 C C . ALA A 1 111 ? -11.908 0.789 9.723 1.00 92.69 111 ALA A C 1
ATOM 851 O O . ALA A 1 111 ? -12.054 0.947 8.508 1.00 92.69 111 ALA A O 1
ATOM 852 N N . LEU A 1 112 ? -10.767 1.108 10.345 1.00 94.06 112 LEU A N 1
ATOM 853 C CA . LEU A 1 112 ? -9.594 1.651 9.652 1.00 94.06 112 LEU A CA 1
ATOM 854 C C . LEU A 1 112 ? -9.100 0.705 8.548 1.00 94.06 112 LEU A C 1
ATOM 856 O O . LEU A 1 112 ? -8.869 1.139 7.419 1.00 94.06 112 LEU A O 1
ATOM 860 N N . TYR A 1 113 ? -8.968 -0.585 8.851 1.00 96.44 113 TYR A N 1
ATOM 861 C CA . TYR A 1 113 ? -8.513 -1.571 7.876 1.00 96.44 113 TYR A CA 1
ATOM 862 C C . TYR A 1 113 ? -9.499 -1.717 6.710 1.00 96.44 113 TYR A C 1
ATOM 864 O O . TYR A 1 113 ? -9.110 -1.548 5.557 1.00 96.44 113 TYR A O 1
ATOM 872 N N . TRP A 1 114 ? -10.787 -1.950 6.983 1.00 94.94 114 TRP A N 1
ATOM 873 C CA . TRP A 1 114 ? -11.774 -2.179 5.921 1.00 94.94 114 TRP A CA 1
ATOM 874 C C . TRP A 1 114 ? -12.052 -0.934 5.078 1.00 94.94 114 TRP A C 1
ATOM 876 O O . TRP A 1 114 ? -12.324 -1.039 3.884 1.00 94.94 114 TRP A O 1
ATOM 886 N N . THR A 1 115 ? -11.975 0.267 5.657 1.00 90.44 115 THR A N 1
ATOM 887 C CA . THR A 1 115 ? -12.033 1.511 4.867 1.00 90.44 115 THR A CA 1
ATOM 888 C C . THR A 1 115 ? -10.810 1.664 3.969 1.00 90.44 115 THR A C 1
ATOM 890 O O . THR A 1 115 ? -10.966 2.017 2.800 1.00 90.44 115 THR A O 1
ATOM 893 N N . THR A 1 116 ? -9.618 1.333 4.472 1.00 92.19 116 THR A N 1
ATOM 894 C CA . THR A 1 116 ? -8.380 1.303 3.681 1.00 92.19 116 THR A CA 1
ATOM 895 C C . THR A 1 116 ? -8.479 0.306 2.524 1.00 92.19 116 THR A C 1
ATOM 897 O O . THR A 1 116 ? -8.255 0.682 1.374 1.00 92.19 116 THR A O 1
ATOM 900 N N . ALA A 1 117 ? -8.862 -0.942 2.810 1.00 92.94 117 ALA A N 1
ATOM 901 C CA . ALA A 1 117 ? -8.981 -2.010 1.821 1.00 92.94 117 ALA A CA 1
ATOM 902 C C . ALA A 1 117 ? -10.001 -1.661 0.728 1.00 92.94 117 ALA A C 1
ATOM 904 O O . ALA A 1 117 ? -9.682 -1.762 -0.455 1.00 92.94 117 ALA A O 1
ATOM 905 N N . ARG A 1 118 ? -11.187 -1.158 1.108 1.00 88.31 118 ARG A N 1
ATOM 906 C CA . ARG A 1 118 ? -12.222 -0.734 0.149 1.00 88.31 118 ARG A CA 1
ATOM 907 C C . ARG A 1 118 ? -11.763 0.413 -0.742 1.00 88.31 118 ARG A C 1
ATOM 909 O O . ARG A 1 118 ? -11.989 0.363 -1.943 1.00 88.31 118 ARG A O 1
ATOM 916 N N . ARG A 1 119 ? -11.098 1.432 -0.184 1.00 79.94 119 ARG A N 1
ATOM 917 C CA . ARG A 1 119 ? -10.555 2.545 -0.985 1.00 79.94 119 ARG A CA 1
ATOM 918 C C . ARG A 1 119 ? -9.491 2.066 -1.965 1.00 79.94 119 ARG A C 1
ATOM 920 O O . ARG A 1 119 ? -9.496 2.491 -3.114 1.00 79.94 119 ARG A O 1
ATOM 927 N N . TRP A 1 120 ? -8.609 1.171 -1.524 1.00 86.00 120 TRP A N 1
ATOM 928 C CA . TRP A 1 120 ? -7.589 0.589 -2.391 1.00 86.00 120 TRP A CA 1
ATOM 929 C C . TRP A 1 120 ? -8.210 -0.248 -3.517 1.00 86.00 120 TRP A C 1
ATOM 931 O O . TRP A 1 120 ? -7.824 -0.080 -4.670 1.00 86.00 120 TRP A O 1
ATOM 941 N N . GLN A 1 121 ? -9.206 -1.088 -3.211 1.00 82.75 121 GLN A N 1
ATOM 942 C CA . GLN A 1 121 ? -9.943 -1.879 -4.205 1.00 82.75 121 GLN A CA 1
ATOM 943 C C . GLN A 1 121 ? -10.709 -0.991 -5.194 1.00 82.75 121 GLN A C 1
ATOM 945 O O . GLN A 1 121 ? -10.598 -1.203 -6.398 1.00 82.75 121 GLN A O 1
ATOM 950 N N . GLY A 1 122 ? -11.443 0.012 -4.700 1.00 72.38 122 GLY A N 1
ATOM 951 C CA . GLY A 1 122 ? -12.226 0.940 -5.520 1.00 72.38 122 GLY A CA 1
ATOM 952 C C . GLY A 1 122 ? -11.353 1.696 -6.513 1.00 72.38 122 GLY A C 1
ATOM 953 O O . GLY A 1 122 ? -11.568 1.584 -7.713 1.00 72.38 122 GLY A O 1
ATOM 954 N N . ALA A 1 123 ? -10.272 2.319 -6.035 1.00 68.88 123 ALA A N 1
ATOM 955 C CA . ALA A 1 123 ? -9.326 2.988 -6.922 1.00 68.88 123 ALA A CA 1
ATOM 956 C C . ALA A 1 123 ? -8.789 2.008 -7.990 1.00 68.88 123 ALA A C 1
ATOM 958 O O . ALA A 1 123 ? -8.692 2.320 -9.178 1.00 68.88 123 ALA A O 1
ATOM 959 N N . ARG A 1 124 ? -8.488 0.765 -7.600 1.00 68.12 124 ARG A N 1
ATOM 960 C CA . ARG A 1 124 ? -8.023 -0.274 -8.528 1.00 68.12 124 ARG A CA 1
ATOM 961 C C . ARG A 1 124 ? -9.029 -0.604 -9.629 1.00 68.12 124 ARG A C 1
ATOM 963 O O . ARG A 1 124 ? -8.607 -0.766 -10.771 1.00 68.12 124 ARG A O 1
ATOM 970 N N . HIS A 1 125 ? -10.315 -0.665 -9.298 1.00 62.97 125 HIS A N 1
ATOM 971 C CA . HIS A 1 125 ? -11.390 -0.823 -10.276 1.00 62.97 125 HIS A CA 1
ATOM 972 C C . HIS A 1 125 ? -11.535 0.405 -11.178 1.00 62.97 125 HIS A C 1
ATOM 974 O O . HIS A 1 125 ? -11.644 0.240 -12.391 1.00 62.97 125 HIS A O 1
ATOM 980 N N . ASP A 1 126 ? -11.455 1.614 -10.622 1.00 59.19 126 ASP A N 1
ATOM 981 C CA . ASP A 1 126 ? -11.585 2.857 -11.391 1.00 59.19 126 ASP A CA 1
ATOM 982 C C . ASP A 1 126 ? -10.511 2.975 -12.470 1.00 59.19 126 ASP A C 1
ATOM 984 O O . ASP A 1 126 ? -10.808 3.393 -13.576 1.00 59.19 126 ASP A O 1
ATOM 988 N N . VAL A 1 127 ? -9.283 2.524 -12.211 1.00 56.47 127 VAL A N 1
ATOM 989 C CA . VAL A 1 127 ? -8.223 2.499 -13.235 1.00 56.47 127 VAL A CA 1
ATOM 990 C C . VAL A 1 127 ? -8.480 1.453 -14.317 1.00 56.47 127 VAL A C 1
ATOM 992 O O . VAL A 1 127 ? -8.300 1.751 -15.495 1.00 56.47 127 VAL A O 1
ATOM 995 N N . MET A 1 128 ? -8.937 0.253 -13.945 1.00 56.50 128 MET A N 1
ATOM 996 C CA . MET A 1 128 ? -9.299 -0.772 -14.936 1.00 56.50 128 MET A CA 1
ATOM 997 C C . MET A 1 128 ? -10.443 -0.307 -15.850 1.00 56.50 128 MET A C 1
ATOM 999 O O . MET A 1 128 ? -10.503 -0.717 -17.006 1.00 56.50 128 MET A O 1
ATOM 1003 N N . ASN A 1 129 ? -11.325 0.559 -15.341 1.00 49.53 129 ASN A N 1
ATOM 1004 C CA . ASN A 1 129 ? -12.462 1.110 -16.077 1.00 49.53 129 ASN A CA 1
ATOM 1005 C C . ASN A 1 129 ? -12.157 2.460 -16.756 1.00 49.53 129 ASN A C 1
ATOM 1007 O O . ASN A 1 129 ? -12.766 2.781 -17.772 1.00 49.53 129 ASN A O 1
ATOM 1011 N N . ALA A 1 130 ? -11.207 3.250 -16.254 1.00 49.19 130 ALA A N 1
ATOM 1012 C CA . ALA A 1 130 ? -10.748 4.488 -16.891 1.00 49.19 130 ALA A CA 1
ATOM 1013 C C . ALA A 1 130 ? -10.019 4.199 -18.212 1.00 49.19 130 ALA A C 1
ATOM 1015 O O . ALA A 1 130 ? -10.130 4.984 -19.150 1.00 49.19 130 ALA A O 1
ATOM 1016 N N . ASP A 1 131 ? -9.392 3.024 -18.336 1.00 48.47 131 ASP A N 1
ATOM 1017 C CA . ASP A 1 131 ? -8.910 2.493 -19.619 1.00 48.47 131 ASP A CA 1
ATOM 1018 C C . ASP A 1 131 ? -10.054 2.224 -20.632 1.00 48.47 131 ASP A C 1
ATOM 1020 O O . ASP A 1 131 ? -9.785 2.042 -21.819 1.00 48.47 131 ASP A O 1
ATOM 1024 N N . ALA A 1 132 ? -11.328 2.224 -20.208 1.00 47.19 132 ALA A N 1
ATOM 1025 C CA . ALA A 1 132 ? -12.493 2.039 -21.081 1.00 47.19 132 ALA A CA 1
ATOM 1026 C C . ALA A 1 132 ? -13.197 3.351 -21.482 1.00 47.19 132 ALA A C 1
ATOM 1028 O O . ALA A 1 132 ? -13.998 3.343 -22.417 1.00 47.19 132 ALA A O 1
ATOM 1029 N N . THR A 1 133 ? -12.907 4.481 -20.824 1.00 43.59 133 THR A N 1
ATOM 1030 C CA . THR A 1 133 ? -13.690 5.717 -21.002 1.00 43.59 133 THR A CA 1
ATOM 1031 C C . THR A 1 133 ? -12.857 6.991 -20.793 1.00 43.59 133 THR A C 1
ATOM 1033 O O . THR A 1 133 ? -13.086 7.706 -19.830 1.00 43.59 133 THR A O 1
ATOM 1036 N N . ASP A 1 134 ? -11.922 7.313 -21.704 1.00 41.41 134 ASP A N 1
ATOM 1037 C CA . ASP A 1 134 ? -11.827 8.678 -22.273 1.00 41.41 134 ASP A CA 1
ATOM 1038 C C . ASP A 1 134 ? -10.970 8.775 -23.568 1.00 41.41 134 ASP A C 1
ATOM 1040 O O . ASP A 1 134 ? -9.752 8.618 -23.582 1.00 41.41 134 ASP A O 1
ATOM 1044 N N . ARG A 1 135 ? -11.703 9.010 -24.662 1.00 47.78 135 ARG A N 1
ATOM 1045 C CA . ARG A 1 135 ? -11.469 9.680 -25.963 1.00 47.78 135 ARG A CA 1
ATOM 1046 C C . ARG A 1 135 ? -10.048 9.984 -26.493 1.00 47.78 135 ARG A C 1
ATOM 1048 O O . ARG A 1 135 ? -9.400 10.954 -26.112 1.00 47.78 135 ARG A O 1
ATOM 1055 N N . GLY A 1 136 ? -9.720 9.303 -27.600 1.00 34.59 136 GLY A N 1
ATOM 1056 C CA . GLY A 1 136 ? -8.811 9.752 -28.671 1.00 34.59 136 GLY A CA 1
ATOM 1057 C C . GLY A 1 136 ? -8.269 8.576 -29.505 1.00 34.59 136 GLY A C 1
ATOM 1058 O O . GLY A 1 136 ? -7.695 7.665 -28.914 1.00 34.59 136 GLY A O 1
ATOM 1059 N N . PRO A 1 137 ? -8.445 8.526 -30.844 1.00 46.75 137 PRO A N 1
ATOM 1060 C CA . PRO A 1 137 ? -8.282 7.297 -31.614 1.00 46.75 137 PRO A CA 1
ATOM 1061 C C . PRO A 1 137 ? -6.807 7.019 -31.917 1.00 46.75 137 PRO A C 1
ATOM 1063 O O . PRO A 1 137 ? -6.191 7.647 -32.773 1.00 46.75 137 PRO A O 1
ATOM 1066 N N . ALA A 1 138 ? -6.252 6.012 -31.259 1.00 37.22 138 ALA A N 1
ATOM 1067 C CA . ALA A 1 138 ? -5.166 5.220 -31.811 1.00 37.22 138 ALA A CA 1
ATOM 1068 C C . ALA A 1 138 ? -5.417 3.784 -31.368 1.00 37.22 138 ALA A C 1
ATOM 1070 O O . ALA A 1 138 ? -5.528 3.527 -30.174 1.00 37.22 138 ALA A O 1
ATOM 1071 N N . GLY A 1 139 ? -5.565 2.869 -32.327 1.00 43.09 139 GLY A N 1
ATOM 1072 C CA . GLY A 1 139 ? -5.825 1.456 -32.071 1.00 43.09 139 GLY A CA 1
ATOM 1073 C C . GLY A 1 139 ? -4.815 0.875 -31.086 1.00 43.09 139 GLY A C 1
ATOM 1074 O O . GLY A 1 139 ? -3.698 0.513 -31.450 1.00 43.09 139 GLY A O 1
ATOM 1075 N N . HIS A 1 140 ? -5.194 0.803 -29.817 1.00 49.72 140 HIS A N 1
ATOM 1076 C CA . HIS A 1 140 ? -4.469 0.049 -28.818 1.00 49.72 140 HIS A CA 1
ATOM 1077 C C . HIS A 1 140 ? -5.046 -1.355 -28.868 1.00 49.72 140 HIS A C 1
ATOM 1079 O O . HIS A 1 140 ? -6.060 -1.654 -28.241 1.00 49.72 140 HIS A O 1
ATOM 1085 N N . ALA A 1 141 ? -4.422 -2.199 -29.693 1.00 56.62 141 ALA A N 1
ATOM 1086 C CA . ALA A 1 141 ? -4.648 -3.631 -29.640 1.00 56.62 141 ALA A CA 1
ATOM 1087 C C . ALA A 1 141 ? -4.485 -4.065 -28.178 1.00 56.62 141 ALA A C 1
ATOM 1089 O O . ALA A 1 141 ? -3.432 -3.839 -27.570 1.00 56.62 141 ALA A O 1
ATOM 1090 N N . ARG A 1 142 ? -5.559 -4.613 -27.599 1.00 63.44 142 ARG A N 1
ATOM 1091 C CA . ARG A 1 142 ? -5.504 -5.211 -26.268 1.00 63.44 142 ARG A CA 1
ATOM 1092 C C . ARG A 1 142 ? -4.365 -6.234 -26.265 1.00 63.44 142 ARG A C 1
ATOM 1094 O O . ARG A 1 142 ? -4.272 -7.015 -27.212 1.00 63.44 142 ARG A O 1
ATOM 1101 N N . PRO A 1 143 ? -3.487 -6.219 -25.253 1.00 67.81 143 PRO A N 1
ATOM 1102 C CA . PRO A 1 143 ? -2.424 -7.201 -25.177 1.00 67.81 143 PRO A CA 1
ATOM 1103 C C . PRO A 1 143 ? -3.054 -8.587 -25.033 1.00 67.81 143 PRO A C 1
ATOM 1105 O O . PRO A 1 143 ? -3.946 -8.785 -24.207 1.00 67.81 143 PRO A O 1
ATOM 1108 N N . ASP A 1 144 ? -2.596 -9.527 -25.851 1.00 79.56 144 ASP A N 1
ATOM 1109 C CA . ASP A 1 144 ? -3.018 -10.917 -25.766 1.00 79.56 144 ASP A CA 1
ATOM 1110 C C . ASP A 1 144 ? -2.556 -11.508 -24.422 1.00 79.56 144 ASP A C 1
ATOM 1112 O O . ASP A 1 144 ? -1.356 -11.652 -24.166 1.00 79.56 144 ASP A O 1
ATOM 1116 N N . LEU A 1 145 ? -3.516 -11.810 -23.544 1.00 79.31 145 LEU A N 1
ATOM 1117 C CA . LEU A 1 145 ? -3.262 -12.321 -22.196 1.00 79.31 145 LEU A CA 1
ATOM 1118 C C . LEU A 1 145 ? -2.622 -13.714 -22.217 1.00 79.31 145 LEU A C 1
ATOM 1120 O O . LEU A 1 145 ? -1.877 -14.054 -21.287 1.00 79.31 145 LEU A O 1
ATOM 1124 N N . ASP A 1 146 ? -2.856 -14.491 -23.275 1.00 82.56 146 ASP A N 1
ATOM 1125 C CA . ASP A 1 146 ? -2.303 -15.837 -23.407 1.00 82.56 146 ASP A CA 1
ATOM 1126 C C . ASP A 1 146 ? -0.800 -15.783 -23.705 1.00 82.56 146 ASP A C 1
ATOM 1128 O O . ASP A 1 146 ? -0.033 -16.583 -23.160 1.00 82.56 146 ASP A O 1
ATOM 1132 N N . SER A 1 147 ? -0.354 -14.739 -24.412 1.00 84.50 147 SER A N 1
ATOM 1133 C CA . SER A 1 147 ? 1.060 -14.454 -24.694 1.00 84.50 147 SER A CA 1
ATOM 1134 C C . SER A 1 147 ? 1.874 -13.941 -23.491 1.00 84.50 147 SER A C 1
ATOM 1136 O O . SER A 1 147 ? 3.107 -13.876 -23.549 1.00 84.50 147 SER A O 1
ATOM 1138 N N . MET A 1 148 ? 1.224 -13.573 -22.379 1.00 91.06 148 MET A N 1
ATOM 1139 C CA . MET A 1 148 ? 1.906 -13.045 -21.192 1.00 91.06 148 MET A CA 1
ATOM 1140 C C . MET A 1 148 ? 2.542 -14.154 -20.350 1.00 91.06 148 MET A C 1
ATOM 1142 O O . MET A 1 148 ? 1.881 -15.126 -19.977 1.00 91.06 148 MET A O 1
ATOM 1146 N N . CYS A 1 149 ? 3.788 -13.949 -19.908 1.00 91.88 149 CYS A N 1
ATOM 1147 C CA . CYS A 1 149 ? 4.371 -14.796 -18.865 1.00 91.88 149 CYS A CA 1
ATOM 1148 C C . CYS A 1 149 ? 3.648 -14.600 -17.516 1.00 91.88 149 CYS A C 1
ATOM 1150 O O . CYS A 1 149 ? 3.019 -13.565 -17.280 1.00 91.88 149 CYS A O 1
ATOM 1152 N N . GLY A 1 150 ? 3.779 -15.556 -16.587 1.00 89.12 150 GLY A N 1
ATOM 1153 C CA . GLY A 1 150 ? 3.105 -15.502 -15.279 1.00 89.12 150 GLY A CA 1
ATOM 1154 C C . GLY A 1 150 ? 3.338 -14.193 -14.510 1.00 89.12 150 GLY A C 1
ATOM 1155 O O . GLY A 1 150 ? 2.391 -13.604 -13.997 1.00 89.12 150 GLY A O 1
ATOM 1156 N N . ALA A 1 151 ? 4.564 -13.661 -14.531 1.00 88.38 151 ALA A N 1
ATOM 1157 C CA . ALA A 1 151 ? 4.899 -12.399 -13.868 1.00 88.38 151 ALA A CA 1
ATOM 1158 C C . ALA A 1 151 ? 4.261 -11.163 -14.539 1.00 88.38 151 ALA A C 1
ATOM 1160 O O . ALA A 1 151 ? 3.892 -10.211 -13.849 1.00 88.38 151 ALA A O 1
ATOM 1161 N N . CYS A 1 152 ? 4.098 -11.179 -15.868 1.00 90.00 152 CYS A N 1
ATOM 1162 C CA . CYS A 1 152 ? 3.326 -10.164 -16.592 1.00 90.00 152 CYS A CA 1
ATOM 1163 C C . CYS A 1 152 ? 1.836 -10.275 -16.263 1.00 90.00 152 CYS A C 1
ATOM 1165 O O . CYS A 1 152 ? 1.202 -9.249 -16.045 1.00 90.00 152 CYS A O 1
ATOM 1167 N N . ARG A 1 153 ? 1.283 -11.490 -16.138 1.00 89.56 153 ARG A N 1
ATOM 1168 C CA . ARG A 1 153 ? -0.115 -11.686 -15.710 1.00 89.56 153 ARG A CA 1
ATOM 1169 C C . ARG A 1 153 ? -0.343 -11.199 -14.282 1.00 89.56 153 ARG A C 1
ATOM 1171 O O . ARG A 1 153 ? -1.361 -10.575 -14.007 1.00 89.56 153 ARG A O 1
ATOM 1178 N N . GLU A 1 154 ? 0.597 -11.439 -13.374 1.00 83.56 154 GLU A N 1
ATOM 1179 C CA . GLU A 1 154 ? 0.551 -10.892 -12.015 1.00 83.56 154 GLU A CA 1
ATOM 1180 C C . GLU A 1 154 ? 0.648 -9.371 -12.001 1.00 83.56 154 GLU A C 1
ATOM 1182 O O . GLU A 1 154 ? -0.086 -8.733 -11.256 1.00 83.56 154 GLU A O 1
ATOM 1187 N N . LEU A 1 155 ? 1.518 -8.781 -12.824 1.00 87.00 155 LEU A N 1
ATOM 1188 C CA . LEU A 1 155 ? 1.593 -7.330 -12.984 1.00 87.00 155 LEU A CA 1
ATOM 1189 C C . LEU A 1 155 ? 0.325 -6.753 -13.624 1.00 87.00 155 LEU A C 1
ATOM 1191 O O . LEU A 1 155 ? -0.119 -5.694 -13.214 1.00 87.00 155 LEU A O 1
ATOM 1195 N N . HIS A 1 156 ? -0.301 -7.462 -14.560 1.00 86.31 156 HIS A N 1
ATOM 1196 C CA . HIS A 1 156 ? -1.586 -7.080 -15.143 1.00 86.31 156 HIS A CA 1
ATOM 1197 C C . HIS A 1 156 ? -2.708 -7.135 -14.118 1.00 86.31 156 HIS A C 1
ATOM 1199 O O . HIS A 1 156 ? -3.510 -6.209 -14.008 1.00 86.31 156 HIS A O 1
ATOM 1205 N N . ARG A 1 157 ? -2.735 -8.195 -13.306 1.00 81.12 157 ARG A N 1
ATOM 1206 C CA . ARG A 1 15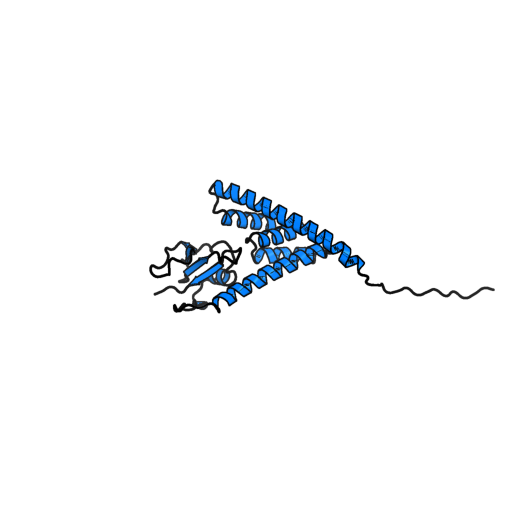7 ? -3.638 -8.261 -12.163 1.00 81.12 157 ARG A CA 1
ATOM 1207 C C . ARG A 1 157 ? -3.320 -7.126 -11.211 1.00 81.12 157 ARG A C 1
ATOM 1209 O O . ARG A 1 157 ? -4.250 -6.455 -10.817 1.00 81.12 157 ARG A O 1
ATOM 1216 N N . ASP A 1 158 ? -2.071 -6.874 -10.839 1.00 81.62 158 ASP A N 1
ATOM 1217 C CA . ASP A 1 158 ? -1.669 -5.816 -9.908 1.00 81.62 158 ASP A CA 1
ATOM 1218 C C . ASP A 1 158 ? -0.950 -4.648 -10.570 1.00 81.62 158 ASP A C 1
ATOM 1220 O O . ASP A 1 158 ? 0.191 -4.328 -10.246 1.00 81.62 158 ASP A O 1
ATOM 1224 N N . ALA A 1 159 ? -1.670 -3.966 -11.464 1.00 82.56 159 ALA A N 1
ATOM 1225 C CA . ALA A 1 159 ? -1.171 -2.834 -12.242 1.00 82.56 159 ALA A CA 1
ATOM 1226 C C . ALA A 1 159 ? -0.718 -1.636 -11.389 1.00 82.56 159 ALA A C 1
ATOM 1228 O O . ALA A 1 159 ? -0.098 -0.712 -11.898 1.00 82.56 159 ALA A O 1
ATOM 1229 N N . ARG A 1 160 ? -1.008 -1.624 -10.085 1.00 69.75 160 ARG A N 1
ATOM 1230 C CA . ARG A 1 160 ? -0.591 -0.567 -9.148 1.00 69.75 160 ARG A CA 1
ATOM 1231 C C . ARG A 1 160 ? 0.617 -0.946 -8.315 1.00 69.75 160 ARG A C 1
ATOM 1233 O O . ARG A 1 160 ? 1.099 -0.139 -7.515 1.00 69.75 160 ARG A O 1
ATOM 1240 N N . ARG A 1 161 ? 1.112 -2.175 -8.474 1.00 75.75 161 ARG A N 1
ATOM 1241 C CA . ARG A 1 161 ? 2.350 -2.568 -7.826 1.00 75.75 161 ARG A CA 1
ATOM 1242 C C . ARG A 1 161 ? 3.444 -1.626 -8.276 1.00 75.75 161 ARG A C 1
ATOM 1244 O O . ARG A 1 161 ? 3.491 -1.139 -9.402 1.00 75.75 161 ARG A O 1
ATOM 1251 N N . ARG A 1 162 ? 4.368 -1.371 -7.379 1.00 62.72 162 ARG A N 1
ATOM 1252 C CA . ARG A 1 162 ? 5.321 -0.313 -7.621 1.00 62.72 162 ARG A CA 1
ATOM 1253 C C . ARG A 1 162 ? 6.425 -0.684 -8.594 1.00 62.72 162 ARG A C 1
ATOM 1255 O O . ARG A 1 162 ? 6.734 0.075 -9.510 1.00 62.72 162 ARG A O 1
ATOM 1262 N N . GLY A 1 163 ? 7.035 -1.829 -8.324 1.00 72.50 163 GLY A N 1
ATOM 1263 C CA . GLY A 1 163 ? 8.207 -2.289 -9.034 1.00 72.50 163 GLY A CA 1
ATOM 1264 C C . GLY A 1 163 ? 7.818 -3.102 -10.263 1.00 72.50 163 GLY A C 1
ATOM 1265 O O . GLY A 1 163 ? 6.863 -3.891 -10.192 1.00 72.50 163 GLY A O 1
ATOM 1266 N N . PRO A 1 164 ? 8.584 -2.985 -11.360 1.00 82.69 164 PRO A N 1
ATOM 1267 C CA . PRO A 1 164 ? 8.518 -3.974 -12.423 1.00 82.69 164 PRO A CA 1
ATOM 1268 C C . PRO A 1 164 ? 8.756 -5.383 -11.856 1.00 82.69 164 PRO A C 1
ATOM 1270 O O . PRO A 1 164 ? 9.334 -5.546 -10.780 1.00 82.69 164 PRO A O 1
ATOM 1273 N N . HIS A 1 165 ? 8.336 -6.435 -12.557 1.00 83.56 165 HIS A N 1
ATOM 1274 C CA . HIS A 1 165 ? 8.879 -7.762 -12.252 1.00 83.56 165 HIS A CA 1
ATOM 1275 C C . HIS A 1 165 ? 10.291 -7.893 -12.829 1.00 83.56 165 HIS A C 1
ATOM 1277 O O . HIS A 1 165 ? 10.681 -7.140 -13.719 1.00 83.56 165 HIS A O 1
ATOM 1283 N N . VAL A 1 166 ? 11.059 -8.865 -12.329 1.00 85.62 166 VAL A N 1
ATOM 1284 C CA . VAL A 1 166 ? 12.507 -8.997 -12.585 1.00 85.62 166 VAL A CA 1
ATOM 1285 C C . VAL A 1 166 ? 12.890 -9.063 -14.069 1.00 85.62 166 VAL A C 1
ATOM 1287 O O . VAL A 1 166 ? 13.995 -8.668 -14.429 1.00 85.62 166 VAL A O 1
ATOM 1290 N N . ALA A 1 167 ? 11.985 -9.522 -14.935 1.00 88.44 167 ALA A N 1
ATOM 1291 C CA . ALA A 1 167 ? 12.200 -9.639 -16.377 1.00 88.44 167 ALA A CA 1
ATOM 1292 C C . ALA A 1 167 ? 11.824 -8.375 -17.175 1.00 88.44 167 ALA A C 1
ATOM 1294 O O . ALA A 1 167 ? 12.003 -8.352 -18.389 1.00 88.44 167 ALA A O 1
ATOM 1295 N N . LEU A 1 168 ? 11.317 -7.313 -16.541 1.00 90.38 168 LEU A N 1
ATOM 1296 C CA . LEU A 1 168 ? 11.115 -6.036 -17.225 1.00 90.38 168 LEU A CA 1
ATOM 1297 C C . LEU A 1 168 ? 12.419 -5.244 -17.278 1.00 90.38 168 LEU A C 1
ATOM 1299 O O . LEU A 1 168 ? 13.153 -5.111 -16.293 1.00 90.38 168 LEU A O 1
ATOM 1303 N N . ARG A 1 169 ? 12.696 -4.690 -18.452 1.00 89.75 169 ARG A N 1
ATOM 1304 C CA . ARG A 1 169 ? 13.823 -3.796 -18.715 1.00 89.75 169 ARG A CA 1
ATOM 1305 C C . ARG A 1 169 ? 13.286 -2.487 -19.252 1.00 89.75 169 ARG A C 1
ATOM 1307 O O . ARG A 1 169 ? 12.343 -2.494 -20.037 1.00 89.75 169 ARG A O 1
ATOM 1314 N N . THR A 1 170 ? 13.874 -1.375 -18.828 1.00 88.00 170 THR A N 1
ATOM 1315 C CA . THR A 1 170 ? 13.545 -0.064 -19.389 1.00 88.00 170 THR A CA 1
ATOM 1316 C C . THR A 1 170 ? 13.791 -0.076 -20.890 1.00 88.00 170 THR A C 1
ATOM 1318 O O . THR A 1 170 ? 14.833 -0.547 -21.346 1.00 88.00 170 THR A O 1
ATOM 1321 N N . ALA A 1 171 ? 12.825 0.428 -21.643 1.00 84.12 171 ALA A N 1
ATOM 1322 C CA . ALA A 1 171 ? 12.901 0.569 -23.086 1.00 84.12 171 ALA A CA 1
ATOM 1323 C C . ALA A 1 171 ? 12.720 2.050 -23.445 1.00 84.12 171 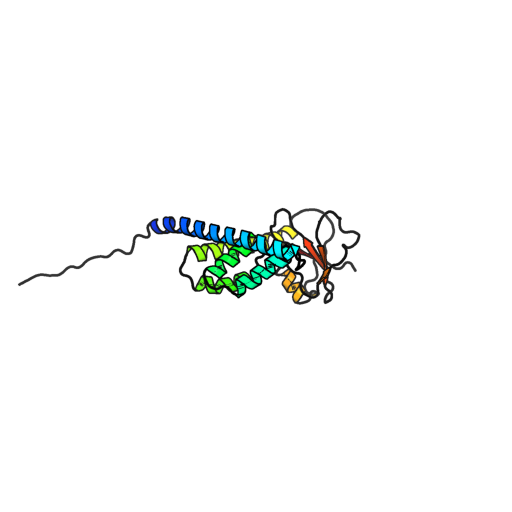ALA A C 1
ATOM 1325 O O . ALA A 1 171 ? 12.020 2.765 -22.720 1.00 84.12 171 ALA A O 1
ATOM 1326 N N . PRO A 1 172 ? 13.339 2.534 -24.532 1.00 76.31 172 PRO A N 1
ATOM 1327 C CA . PRO A 1 172 ? 12.970 3.829 -25.079 1.00 76.31 172 PRO A CA 1
ATOM 1328 C C . PRO A 1 172 ? 11.489 3.805 -25.499 1.00 76.31 172 PRO A C 1
ATOM 1330 O O . PRO A 1 172 ? 10.970 2.739 -25.852 1.00 76.31 172 PRO A O 1
ATOM 1333 N N . PRO A 1 173 ? 10.788 4.952 -25.457 1.00 68.38 173 PRO A N 1
ATOM 1334 C CA . PRO A 1 173 ? 9.452 5.033 -26.029 1.00 68.38 173 PRO A CA 1
ATOM 1335 C C . PRO A 1 173 ? 9.526 4.627 -27.503 1.00 68.38 173 PRO A C 1
ATOM 1337 O O . PRO A 1 173 ? 10.424 5.064 -28.224 1.00 68.38 173 PRO A O 1
ATOM 1340 N N . ALA A 1 174 ? 8.591 3.791 -27.957 1.00 64.25 174 ALA A N 1
ATOM 1341 C CA . ALA A 1 174 ? 8.455 3.532 -29.383 1.00 64.25 174 ALA A CA 1
ATOM 1342 C C . ALA A 1 174 ? 8.224 4.882 -30.081 1.00 64.25 174 ALA A C 1
ATOM 1344 O O . ALA A 1 174 ? 7.352 5.648 -29.667 1.00 64.25 174 ALA A O 1
ATOM 1345 N N . SER A 1 175 ? 9.027 5.175 -31.103 1.00 56.47 175 SER A N 1
ATOM 1346 C CA . SER A 1 175 ? 9.276 6.492 -31.721 1.00 56.47 175 SER A CA 1
ATOM 1347 C C . SER A 1 175 ? 8.060 7.239 -32.300 1.00 56.47 175 SER A C 1
ATOM 1349 O O . SER A 1 175 ? 8.219 8.297 -32.896 1.00 56.47 175 SER A O 1
ATOM 1351 N N . SER A 1 176 ? 6.842 6.733 -32.111 1.00 53.97 176 SER A N 1
ATOM 1352 C CA . SER A 1 176 ? 5.584 7.341 -32.565 1.00 53.97 176 SER A CA 1
ATOM 1353 C C . SER A 1 176 ? 4.543 7.542 -31.458 1.00 53.97 176 SER A C 1
ATOM 1355 O O . SER A 1 176 ? 3.449 8.030 -31.736 1.00 53.97 176 SER A O 1
ATOM 1357 N N . ALA A 1 177 ? 4.838 7.187 -30.202 1.00 52.97 177 ALA A N 1
ATOM 1358 C CA . ALA A 1 177 ? 3.915 7.469 -29.109 1.00 52.97 177 ALA A CA 1
ATOM 1359 C C . ALA A 1 177 ? 3.926 8.979 -28.806 1.00 52.97 177 ALA A C 1
ATOM 1361 O O . ALA A 1 177 ? 5.010 9.555 -28.679 1.00 52.97 177 ALA A O 1
ATOM 1362 N N . PRO A 1 178 ? 2.759 9.638 -28.668 1.00 48.44 178 PRO A N 1
ATOM 1363 C CA . PRO A 1 178 ? 2.717 11.055 -28.347 1.00 48.44 178 PRO A CA 1
ATOM 1364 C C . PRO A 1 178 ? 3.514 11.301 -27.064 1.00 48.44 178 PRO A C 1
ATOM 1366 O O . PRO A 1 178 ? 3.163 10.807 -25.990 1.00 48.44 178 PRO A O 1
ATOM 1369 N N . LEU A 1 179 ? 4.581 12.096 -27.196 1.00 48.62 179 LEU A N 1
ATOM 1370 C CA . LEU A 1 179 ? 5.552 12.484 -26.161 1.00 48.62 179 LEU A CA 1
ATOM 1371 C C . LEU A 1 179 ? 4.925 13.108 -24.893 1.00 48.62 179 LEU A C 1
ATOM 1373 O O . LEU A 1 179 ? 5.634 13.469 -23.959 1.00 48.62 179 LEU A O 1
ATOM 1377 N N . ARG A 1 180 ? 3.600 13.282 -24.864 1.00 48.19 180 ARG A N 1
ATOM 1378 C CA . ARG A 1 180 ? 2.858 14.038 -23.853 1.00 48.19 180 ARG A CA 1
ATOM 1379 C C . ARG A 1 180 ? 2.433 13.224 -22.633 1.00 48.19 180 ARG A C 1
ATOM 1381 O O . ARG A 1 180 ? 2.054 13.816 -21.630 1.00 48.19 180 ARG A O 1
ATOM 1388 N N . ALA A 1 181 ? 2.521 11.896 -22.665 1.00 55.34 181 ALA A N 1
ATOM 1389 C CA . ALA A 1 181 ? 2.255 11.077 -21.486 1.00 55.34 181 ALA A CA 1
ATOM 1390 C C . ALA A 1 181 ? 3.584 10.723 -20.810 1.00 55.34 181 ALA A C 1
ATOM 1392 O O . ALA A 1 181 ? 4.226 9.758 -21.215 1.00 55.34 181 ALA A O 1
ATOM 1393 N N . GLY A 1 182 ? 4.007 11.509 -19.814 1.00 63.62 182 GLY A N 1
ATOM 1394 C CA . GLY A 1 182 ? 5.268 11.378 -19.062 1.00 63.62 182 GLY A CA 1
ATOM 1395 C C . GLY A 1 182 ? 5.432 10.074 -18.262 1.00 63.62 182 GLY A C 1
ATOM 1396 O O . GLY A 1 182 ? 5.612 10.098 -17.048 1.00 63.62 182 GLY A O 1
ATOM 1397 N N . GLY A 1 183 ? 5.348 8.928 -18.935 1.00 76.56 183 GLY A N 1
ATOM 1398 C CA . GLY A 1 183 ? 5.510 7.592 -18.385 1.00 76.56 183 GLY A CA 1
ATOM 1399 C C . GLY A 1 183 ? 6.829 6.942 -18.794 1.00 76.56 183 GLY A C 1
ATOM 1400 O O . GLY A 1 183 ? 7.411 7.258 -19.832 1.00 76.56 183 GLY A O 1
ATOM 1401 N N . ARG A 1 184 ? 7.299 6.000 -17.973 1.00 84.94 184 ARG A N 1
ATOM 1402 C CA . ARG A 1 184 ? 8.502 5.207 -18.254 1.00 84.94 184 ARG A CA 1
ATOM 1403 C C . ARG A 1 184 ? 8.107 3.912 -18.960 1.00 84.94 184 ARG A C 1
ATOM 1405 O O . ARG A 1 184 ? 7.207 3.213 -18.499 1.00 84.94 184 ARG A O 1
ATOM 1412 N N . TRP A 1 185 ? 8.785 3.603 -20.059 1.00 88.75 185 TRP A N 1
ATOM 1413 C CA . TRP A 1 185 ? 8.511 2.431 -20.886 1.00 88.75 185 TRP A CA 1
ATOM 1414 C C . TRP A 1 185 ? 9.391 1.252 -20.490 1.00 88.75 185 TRP A C 1
ATOM 1416 O O . TRP A 1 185 ? 10.554 1.413 -20.105 1.00 88.75 185 TRP A O 1
ATOM 1426 N N . PHE A 1 186 ? 8.821 0.058 -20.586 1.00 90.94 186 PHE A N 1
ATOM 1427 C CA . PHE A 1 186 ? 9.473 -1.193 -20.248 1.00 90.94 186 PHE A CA 1
ATOM 1428 C C . PHE A 1 186 ? 9.098 -2.279 -21.254 1.00 90.94 186 PHE A C 1
ATOM 1430 O O . PHE A 1 186 ? 7.976 -2.321 -21.756 1.00 90.94 186 PHE A O 1
ATOM 1437 N N . ARG A 1 187 ? 10.035 -3.189 -21.508 1.00 91.94 187 ARG A N 1
ATOM 1438 C CA . ARG A 1 187 ? 9.815 -4.422 -22.267 1.00 91.94 187 ARG A CA 1
ATOM 1439 C C . ARG A 1 187 ? 10.092 -5.624 -21.383 1.00 91.94 187 ARG A C 1
ATOM 1441 O O . ARG A 1 187 ? 11.060 -5.613 -20.616 1.00 91.94 187 ARG A O 1
ATOM 1448 N N . CYS A 1 188 ? 9.253 -6.646 -21.470 1.00 92.50 188 CYS A N 1
ATOM 1449 C CA . CYS A 1 188 ? 9.534 -7.924 -20.831 1.00 92.50 188 CYS A CA 1
ATOM 1450 C C . CYS A 1 188 ? 10.555 -8.696 -21.673 1.00 92.50 188 CYS A C 1
ATOM 1452 O O . CYS A 1 188 ? 10.436 -8.757 -22.889 1.00 92.50 188 CYS A O 1
ATOM 1454 N N . THR A 1 189 ? 11.566 -9.289 -21.043 1.00 92.31 189 THR A N 1
ATOM 1455 C CA . THR A 1 189 ? 12.536 -10.152 -21.740 1.00 92.31 189 THR A CA 1
ATOM 1456 C C . THR A 1 189 ? 12.073 -11.604 -21.838 1.00 92.31 189 THR A C 1
ATOM 1458 O O . THR A 1 189 ? 12.714 -12.393 -22.516 1.00 92.31 189 THR A O 1
ATOM 1461 N N . ALA A 1 190 ? 10.992 -11.971 -21.141 1.00 92.69 190 ALA A N 1
ATOM 1462 C CA . ALA A 1 190 ? 10.463 -13.337 -21.087 1.00 92.69 190 ALA A CA 1
ATOM 1463 C C . ALA A 1 190 ? 9.194 -13.542 -21.935 1.00 92.69 190 ALA A C 1
ATOM 1465 O O . ALA A 1 190 ? 8.713 -14.663 -22.050 1.00 92.69 190 ALA A O 1
ATOM 1466 N N . CYS A 1 191 ? 8.605 -12.471 -22.468 1.00 91.56 191 CYS A N 1
ATOM 1467 C CA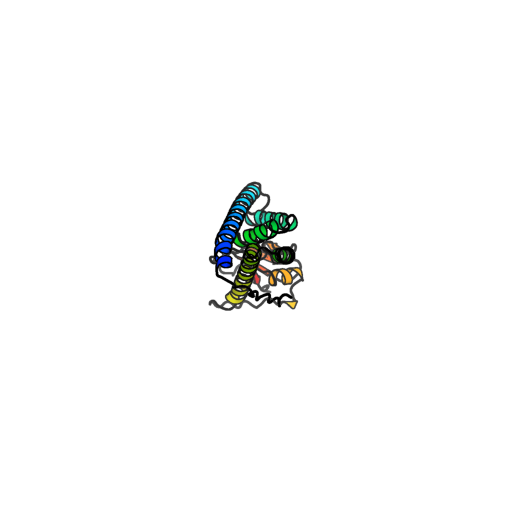 . CYS A 1 191 ? 7.413 -12.515 -23.317 1.00 91.56 191 CYS A CA 1
ATOM 1468 C C . CYS A 1 191 ? 7.339 -11.221 -24.149 1.00 91.56 191 CYS A C 1
ATOM 1470 O O . CYS A 1 191 ? 7.997 -10.248 -23.776 1.00 91.56 191 CYS A O 1
ATOM 1472 N N . PRO A 1 192 ? 6.518 -11.145 -25.209 1.00 88.62 192 PRO A N 1
ATOM 1473 C CA . PRO A 1 192 ? 6.467 -9.971 -26.086 1.00 88.62 192 PRO A CA 1
ATOM 1474 C C . PRO A 1 192 ? 5.774 -8.741 -25.462 1.00 88.62 192 PRO A C 1
ATOM 1476 O O . PRO A 1 192 ? 5.654 -7.702 -26.104 1.00 88.62 192 PRO A O 1
ATOM 1479 N N . THR A 1 193 ? 5.300 -8.822 -24.216 1.00 89.56 193 THR A N 1
ATOM 1480 C CA . THR A 1 193 ? 4.521 -7.742 -23.589 1.00 89.56 193 THR A CA 1
ATOM 1481 C C . THR A 1 193 ? 5.377 -6.504 -23.309 1.00 89.56 193 THR A C 1
ATOM 1483 O O . THR A 1 193 ? 6.440 -6.586 -22.679 1.00 89.56 193 THR A O 1
ATOM 1486 N N . HIS A 1 194 ? 4.863 -5.339 -23.703 1.00 90.50 194 HIS A N 1
ATOM 1487 C CA . HIS A 1 194 ? 5.407 -4.036 -23.340 1.00 90.50 194 HIS A CA 1
ATOM 1488 C C . HIS A 1 194 ? 4.561 -3.391 -22.246 1.00 90.50 194 HIS A C 1
ATOM 1490 O O . HIS A 1 194 ? 3.390 -3.713 -22.062 1.00 90.50 194 HIS A O 1
ATOM 1496 N N . TRP A 1 195 ? 5.176 -2.495 -21.485 1.00 90.00 195 TRP A N 1
ATOM 1497 C CA . TRP A 1 195 ? 4.552 -1.853 -20.341 1.00 90.00 195 TRP A CA 1
ATOM 1498 C C . TRP A 1 195 ? 4.898 -0.374 -20.290 1.00 90.00 195 TRP A C 1
ATOM 1500 O O . TRP A 1 195 ? 6.036 0.026 -20.540 1.00 90.00 195 TRP A O 1
ATOM 1510 N N . VAL A 1 196 ? 3.930 0.434 -19.878 1.00 88.69 196 VAL A N 1
ATOM 1511 C CA . VAL A 1 196 ? 4.139 1.843 -19.549 1.00 88.69 196 VAL A CA 1
ATOM 1512 C C . VAL A 1 196 ? 3.768 2.062 -18.100 1.00 88.69 196 VAL A C 1
ATOM 1514 O O . VAL A 1 196 ? 2.667 1.723 -17.685 1.00 88.69 196 VAL A O 1
ATOM 1517 N N . ARG A 1 197 ? 4.672 2.673 -17.340 1.00 87.44 197 ARG A N 1
ATOM 1518 C CA . ARG A 1 197 ? 4.403 3.130 -15.979 1.00 87.44 197 ARG A CA 1
ATOM 1519 C C . ARG A 1 197 ? 4.098 4.622 -15.997 1.00 87.44 197 ARG A C 1
ATOM 1521 O O . ARG A 1 197 ? 4.962 5.405 -16.394 1.00 87.44 197 ARG A O 1
ATOM 1528 N N . ARG A 1 198 ? 2.907 5.023 -15.556 1.00 82.94 198 ARG A N 1
ATOM 1529 C CA . ARG A 1 198 ? 2.453 6.425 -15.506 1.00 82.94 198 ARG A CA 1
ATOM 1530 C C . ARG A 1 198 ? 2.080 6.833 -14.087 1.00 82.94 198 ARG A C 1
ATOM 1532 O O . ARG A 1 198 ? 1.756 5.984 -13.267 1.00 82.94 198 ARG A O 1
ATOM 1539 N N . HIS A 1 199 ? 2.092 8.135 -13.825 1.00 72.25 199 HIS A N 1
ATOM 1540 C CA . HIS A 1 199 ? 1.528 8.741 -12.619 1.00 72.25 199 HIS A CA 1
ATOM 1541 C C . HIS A 1 199 ? 0.369 9.653 -13.034 1.00 72.25 199 HIS A C 1
ATOM 1543 O O . HIS A 1 199 ? 0.615 10.811 -13.378 1.00 72.25 199 HIS A O 1
ATOM 1549 N N . PRO A 1 200 ? -0.873 9.140 -13.098 1.00 69.31 200 PRO A N 1
ATOM 1550 C CA . PRO A 1 200 ? -2.030 9.975 -13.400 1.00 69.31 200 PRO A CA 1
ATOM 1551 C C . PRO A 1 200 ? -2.163 11.106 -12.374 1.00 69.31 200 PRO A C 1
ATOM 1553 O O . PRO A 1 200 ? -1.942 10.896 -11.186 1.00 69.31 200 PRO A O 1
ATOM 1556 N N . ALA A 1 201 ? -2.553 12.305 -12.814 1.00 53.41 201 ALA A N 1
ATOM 1557 C CA . ALA A 1 201 ? -2.639 13.478 -11.936 1.00 53.41 201 ALA A CA 1
ATOM 1558 C C . ALA A 1 201 ? -3.642 13.309 -10.775 1.00 53.41 201 ALA A C 1
ATOM 1560 O O . ALA A 1 201 ? -3.479 13.922 -9.724 1.00 53.41 201 ALA A O 1
ATOM 1561 N N . HIS A 1 202 ? -4.663 12.470 -10.961 1.00 51.25 202 HIS A N 1
ATOM 1562 C CA . HIS A 1 202 ? -5.696 12.167 -9.968 1.00 51.25 202 HIS A CA 1
ATOM 1563 C C . HIS A 1 202 ? -5.392 10.913 -9.130 1.00 51.25 202 HIS A C 1
ATOM 1565 O O . HIS A 1 202 ? -6.153 10.592 -8.222 1.00 51.25 202 HIS A O 1
ATOM 1571 N N . GLU A 1 203 ? -4.298 10.202 -9.414 1.00 57.75 203 GLU A N 1
ATOM 1572 C CA . GLU A 1 203 ? -3.991 8.919 -8.789 1.00 57.75 203 GLU A CA 1
ATOM 1573 C C . GLU A 1 203 ? 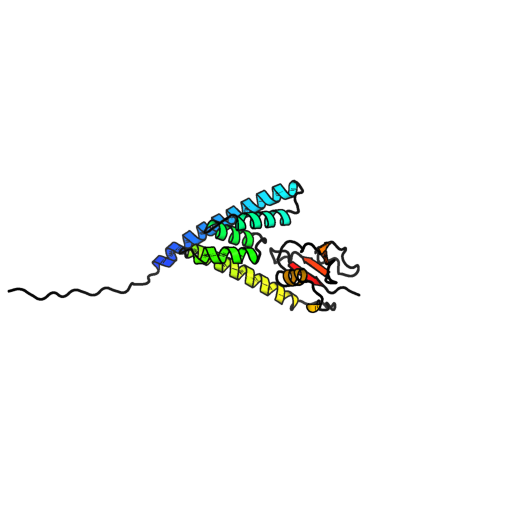-2.676 9.011 -7.994 1.00 57.75 203 GLU A C 1
ATOM 1575 O O . GLU A 1 203 ? -1.621 9.285 -8.569 1.00 57.75 203 GLU A O 1
ATOM 1580 N N . PRO A 1 204 ? -2.673 8.747 -6.672 1.00 56.84 204 PRO A N 1
ATOM 1581 C CA . PRO A 1 204 ? -1.446 8.811 -5.875 1.00 56.84 204 PRO A CA 1
ATOM 1582 C C . PRO A 1 204 ? -0.463 7.662 -6.167 1.00 56.84 204 PRO A C 1
ATOM 1584 O O . PRO A 1 204 ? 0.661 7.670 -5.659 1.00 56.84 204 PRO A O 1
ATOM 1587 N N . PHE A 1 205 ? -0.861 6.673 -6.972 1.00 63.62 205 PHE A N 1
ATOM 1588 C CA . PHE A 1 205 ? -0.073 5.490 -7.314 1.00 63.62 205 PHE A CA 1
ATOM 1589 C C . PHE A 1 205 ? 0.452 5.557 -8.751 1.00 63.62 205 PHE A C 1
ATOM 1591 O O . PHE A 1 205 ? -0.171 6.127 -9.645 1.00 63.62 205 PHE A O 1
ATOM 1598 N N . ALA A 1 206 ? 1.598 4.914 -8.984 1.00 73.50 206 ALA A N 1
ATOM 1599 C CA . ALA A 1 206 ? 2.018 4.616 -10.345 1.00 73.50 206 ALA A CA 1
ATOM 1600 C C . ALA A 1 206 ? 1.137 3.496 -10.911 1.00 73.50 206 ALA A C 1
ATOM 1602 O O . ALA A 1 206 ? 0.930 2.489 -10.236 1.00 73.50 206 ALA A O 1
ATOM 1603 N N . VAL A 1 207 ? 0.675 3.651 -12.145 1.00 82.31 207 VAL A N 1
ATOM 1604 C CA . VAL A 1 207 ? -0.122 2.652 -12.860 1.00 82.31 207 VAL A CA 1
ATOM 1605 C C . VAL A 1 207 ? 0.710 2.064 -13.992 1.00 82.31 207 VAL A C 1
ATOM 1607 O O . VAL A 1 207 ? 1.347 2.798 -14.749 1.00 82.31 207 VAL A O 1
ATOM 1610 N N . TRP A 1 208 ? 0.707 0.742 -14.087 1.00 86.31 208 TRP A N 1
ATOM 1611 C CA . TRP A 1 208 ? 1.288 -0.044 -15.161 1.00 86.31 208 TRP A CA 1
ATOM 1612 C C . TRP A 1 208 ? 0.212 -0.405 -16.176 1.00 86.31 208 TRP A C 1
ATOM 1614 O O . TRP A 1 208 ? -0.739 -1.109 -15.853 1.00 86.31 208 TRP A O 1
ATOM 1624 N N . THR A 1 209 ? 0.396 0.026 -17.415 1.00 88.38 209 THR A N 1
ATOM 1625 C CA . THR A 1 209 ? -0.494 -0.304 -18.530 1.00 88.38 209 THR A CA 1
ATOM 1626 C C . THR A 1 209 ? 0.264 -1.191 -19.505 1.00 88.38 209 THR A C 1
ATOM 1628 O O . THR A 1 209 ? 1.340 -0.809 -19.977 1.00 88.38 209 THR A O 1
ATOM 1631 N N . ALA A 1 210 ? -0.267 -2.381 -19.784 1.00 88.06 210 ALA A N 1
ATOM 1632 C CA . ALA A 1 210 ? 0.294 -3.266 -20.795 1.00 88.06 210 ALA A CA 1
ATOM 1633 C C . ALA A 1 210 ? -0.031 -2.727 -22.192 1.00 88.06 210 ALA A C 1
ATOM 1635 O O . ALA A 1 210 ? -1.150 -2.293 -22.463 1.00 88.06 210 ALA A O 1
ATOM 1636 N N . THR A 1 211 ? 0.950 -2.767 -23.081 1.00 82.38 211 THR A N 1
ATOM 1637 C CA . THR A 1 211 ? 0.828 -2.351 -24.475 1.00 82.38 211 THR A CA 1
ATOM 1638 C C . THR A 1 211 ? 1.228 -3.508 -25.385 1.00 82.38 211 THR A C 1
ATOM 1640 O O . THR A 1 211 ? 2.124 -4.296 -25.065 1.00 82.38 211 THR A O 1
ATOM 1643 N N . ALA A 1 212 ? 0.542 -3.641 -26.521 1.00 67.81 212 ALA A N 1
ATOM 1644 C CA . ALA A 1 212 ? 0.927 -4.614 -27.534 1.00 67.81 212 ALA A CA 1
ATOM 1645 C C . ALA A 1 212 ? 2.324 -4.281 -28.083 1.00 67.81 212 ALA A C 1
ATOM 1647 O O . ALA A 1 212 ? 2.641 -3.112 -28.330 1.00 67.81 212 ALA A O 1
ATOM 1648 N N . ALA A 1 213 ? 3.153 -5.308 -28.297 1.00 61.53 213 ALA A N 1
ATOM 1649 C CA . ALA A 1 213 ? 4.311 -5.163 -29.169 1.00 61.53 213 ALA A CA 1
ATOM 1650 C C . ALA A 1 213 ? 3.798 -4.802 -30.563 1.00 61.53 213 ALA A C 1
ATOM 1652 O O . ALA A 1 213 ? 2.992 -5.536 -31.132 1.00 61.53 213 ALA A O 1
ATOM 1653 N N . ARG A 1 214 ? 4.240 -3.668 -31.109 1.00 55.09 214 ARG A N 1
ATOM 1654 C CA . ARG A 1 214 ? 4.111 -3.463 -32.551 1.00 55.09 214 ARG A CA 1
ATOM 1655 C C . ARG A 1 214 ? 5.124 -4.406 -33.200 1.00 55.09 214 ARG A C 1
ATOM 1657 O O . ARG A 1 214 ? 6.300 -4.332 -32.846 1.00 55.09 214 ARG A O 1
ATOM 1664 N N . ALA A 1 215 ? 4.620 -5.325 -34.024 1.00 50.03 215 ALA A N 1
ATOM 1665 C CA . ALA A 1 215 ? 5.430 -6.120 -34.940 1.00 50.03 215 ALA A CA 1
ATOM 1666 C C . ALA A 1 215 ? 6.204 -5.204 -35.896 1.00 50.03 215 ALA A C 1
ATOM 1668 O O . ALA A 1 215 ? 5.671 -4.108 -36.206 1.00 50.03 215 ALA A O 1
#